Protein AF-A0A7S2ABK0-F1 (afdb_monomer_lite)

Structure (mmCIF, N/CA/C/O backbone):
data_AF-A0A7S2ABK0-F1
#
_entry.id   AF-A0A7S2ABK0-F1
#
loop_
_atom_site.group_PDB
_atom_site.id
_atom_site.type_symbol
_atom_site.label_atom_id
_atom_site.label_alt_id
_atom_site.label_comp_id
_atom_site.label_asym_id
_atom_site.label_entity_id
_atom_site.label_seq_id
_atom_site.pdbx_PDB_ins_code
_atom_site.Cartn_x
_atom_site.Cartn_y
_atom_site.Cartn_z
_atom_site.occupancy
_atom_site.B_iso_or_equiv
_atom_site.auth_seq_id
_atom_site.auth_comp_id
_atom_site.auth_asym_id
_atom_site.auth_atom_id
_atom_site.pdbx_PDB_model_num
ATOM 1 N N . GLY A 1 1 ? -18.792 48.482 0.853 1.00 33.56 1 GLY A N 1
ATOM 2 C CA . GLY A 1 1 ? -19.718 47.969 1.873 1.00 33.56 1 GLY A CA 1
ATOM 3 C C . GLY A 1 1 ? -19.311 46.553 2.175 1.00 33.56 1 GLY A C 1
ATOM 4 O O . GLY A 1 1 ? -19.291 45.759 1.245 1.00 33.56 1 GLY A O 1
ATOM 5 N N . ASN A 1 2 ? -18.902 46.298 3.418 1.00 36.97 2 ASN A N 1
ATOM 6 C CA . ASN A 1 2 ? -18.584 44.969 3.934 1.00 36.97 2 ASN A CA 1
ATOM 7 C C . ASN A 1 2 ? -19.754 44.004 3.730 1.00 36.97 2 ASN A C 1
ATOM 9 O O . ASN A 1 2 ? -20.909 44.383 3.913 1.00 36.97 2 ASN A O 1
ATOM 13 N N . GLY A 1 3 ? -19.419 42.756 3.426 1.00 30.69 3 GLY A N 1
ATOM 14 C CA . GLY A 1 3 ? -20.321 41.615 3.478 1.00 30.69 3 GLY A CA 1
ATOM 15 C C . GLY A 1 3 ? -19.544 40.414 3.996 1.00 30.69 3 GLY A C 1
ATOM 16 O O . GLY A 1 3 ? -19.135 39.562 3.214 1.00 30.69 3 GLY A O 1
ATOM 17 N N . ASP A 1 4 ? -19.296 40.401 5.306 1.00 40.09 4 ASP A N 1
ATOM 18 C CA . ASP A 1 4 ? -18.786 39.243 6.032 1.00 40.09 4 ASP A CA 1
ATOM 19 C C . ASP A 1 4 ? -19.818 38.110 5.958 1.00 40.09 4 ASP A C 1
ATOM 21 O O . ASP A 1 4 ? -20.892 38.180 6.552 1.00 40.09 4 ASP A O 1
ATOM 25 N N . GLY A 1 5 ? -19.485 37.063 5.206 1.00 31.20 5 GLY A N 1
ATOM 26 C CA . GLY A 1 5 ? -20.218 35.802 5.153 1.00 31.20 5 GLY A CA 1
ATOM 27 C C . GLY A 1 5 ? -19.417 34.705 5.841 1.00 31.20 5 GLY A C 1
ATOM 28 O O . GLY A 1 5 ? -18.881 33.821 5.177 1.00 31.20 5 GLY A O 1
ATOM 29 N N . GLY A 1 6 ? -19.298 34.786 7.167 1.00 35.06 6 GLY A N 1
ATOM 30 C CA . GLY A 1 6 ? -18.758 33.714 8.000 1.00 35.06 6 GLY A CA 1
ATOM 31 C C . GLY A 1 6 ? -19.677 32.493 7.965 1.00 35.06 6 GLY A C 1
ATOM 32 O O . GLY A 1 6 ? -20.586 32.372 8.780 1.00 35.06 6 GLY A O 1
ATOM 33 N N . GLY A 1 7 ? -19.449 31.596 7.008 1.00 29.70 7 GLY A N 1
ATOM 34 C CA . GLY A 1 7 ? -20.045 30.266 6.989 1.00 29.70 7 GLY A CA 1
ATOM 35 C C . GLY A 1 7 ? -19.227 29.324 7.864 1.00 29.70 7 GLY A C 1
ATOM 36 O O . GLY A 1 7 ? -18.121 28.939 7.493 1.00 29.70 7 GLY A O 1
ATOM 37 N N . SER A 1 8 ? -19.767 28.955 9.025 1.00 38.53 8 SER A N 1
ATOM 38 C CA . SER A 1 8 ? -19.312 27.785 9.778 1.00 38.53 8 SER A CA 1
ATOM 39 C C . SER A 1 8 ? -19.497 26.556 8.878 1.00 38.53 8 SER A C 1
ATOM 41 O O . SER A 1 8 ? -20.622 26.148 8.595 1.00 38.53 8 SER A O 1
ATOM 43 N N . GLY A 1 9 ? -18.397 26.047 8.318 1.00 39.38 9 GLY A N 1
ATOM 44 C CA . GLY A 1 9 ? -18.405 24.859 7.470 1.00 39.38 9 GLY A CA 1
ATOM 45 C C . GLY A 1 9 ? -18.669 23.634 8.332 1.00 39.38 9 GLY A C 1
ATOM 46 O O . GLY A 1 9 ? -17.781 23.208 9.061 1.00 39.38 9 GLY A O 1
ATOM 47 N N . GLY A 1 10 ? -19.891 23.106 8.278 1.00 42.44 10 GLY A N 1
ATOM 48 C CA . GLY A 1 10 ? -20.273 21.902 9.009 1.00 42.44 10 GLY A CA 1
ATOM 49 C C . GLY A 1 10 ? -19.329 20.740 8.694 1.00 42.44 10 GLY A C 1
ATOM 50 O O . GLY A 1 10 ? -19.118 20.400 7.531 1.00 42.44 10 GLY A O 1
ATOM 51 N N . HIS A 1 11 ? -18.772 20.139 9.743 1.00 50.12 11 HIS A N 1
ATOM 52 C CA . HIS A 1 11 ? -17.838 19.011 9.684 1.00 50.12 11 HIS A CA 1
ATOM 53 C C . HIS A 1 11 ? -18.546 17.650 9.484 1.00 50.12 11 HIS A C 1
ATOM 55 O O . HIS A 1 11 ? -17.910 16.604 9.573 1.00 50.12 11 HIS A O 1
ATOM 61 N N . ASP A 1 12 ? -19.846 17.664 9.168 1.00 53.06 12 ASP A N 1
ATOM 62 C CA . ASP A 1 12 ? -20.754 16.511 9.262 1.00 53.06 12 ASP A CA 1
ATOM 63 C C . ASP A 1 12 ? -21.192 15.987 7.878 1.00 53.06 12 ASP A C 1
ATOM 65 O O . ASP A 1 12 ? -22.360 15.689 7.628 1.00 53.06 12 ASP A O 1
ATOM 69 N N . GLY A 1 13 ? -20.266 15.928 6.919 1.00 51.97 13 GLY A N 1
ATOM 70 C CA . GLY A 1 13 ? -20.544 15.364 5.595 1.00 51.97 13 GLY A CA 1
ATOM 71 C C . GLY A 1 13 ? -20.391 13.839 5.568 1.00 51.97 13 GLY A C 1
ATOM 72 O O . GLY A 1 13 ? -19.347 13.325 5.938 1.00 51.97 13 GLY A O 1
ATOM 73 N N . TYR A 1 14 ? -21.360 13.103 5.016 1.00 56.44 14 TYR A N 1
ATOM 74 C CA . TYR A 1 14 ? -21.292 11.636 4.832 1.00 56.44 14 TYR A CA 1
ATOM 75 C C . TYR A 1 14 ? -20.382 11.170 3.671 1.00 56.44 14 TYR A C 1
ATOM 77 O O . TYR A 1 14 ? -20.439 10.020 3.240 1.00 56.44 14 TYR A O 1
ATOM 85 N N . ALA A 1 15 ? -19.567 12.067 3.113 1.00 78.00 15 ALA A N 1
ATOM 86 C CA . ALA A 1 15 ? -18.607 11.744 2.060 1.00 78.00 15 ALA A CA 1
ATOM 87 C C . ALA A 1 15 ? -17.295 11.207 2.659 1.00 78.00 15 ALA A C 1
ATOM 89 O O . ALA A 1 15 ? -17.007 11.437 3.832 1.00 78.00 15 ALA A O 1
ATOM 90 N N . LEU A 1 16 ? -16.451 10.581 1.830 1.00 84.50 16 LEU A N 1
ATOM 91 C CA . LEU A 1 16 ? -15.113 10.096 2.216 1.00 84.50 16 LEU A CA 1
ATOM 92 C C . LEU A 1 16 ? -14.293 11.146 2.988 1.00 84.50 16 LEU A C 1
ATOM 94 O O . LEU A 1 16 ? -13.568 10.808 3.918 1.00 84.50 16 LEU A O 1
ATOM 98 N N . PHE A 1 17 ? -14.471 12.422 2.635 1.00 89.88 17 PHE A N 1
ATOM 99 C CA . PHE A 1 17 ? -13.893 13.553 3.349 1.00 89.88 17 PHE A CA 1
ATOM 100 C C . PHE A 1 17 ? -14.318 13.596 4.823 1.00 89.88 17 PHE A C 1
ATOM 102 O O . PHE A 1 17 ? -13.456 13.595 5.693 1.00 89.88 17 PHE A O 1
ATOM 109 N N . GLY A 1 18 ? -15.621 13.603 5.118 1.00 90.38 18 GLY A N 1
ATOM 110 C CA . GLY A 1 18 ? -16.109 13.692 6.497 1.00 90.38 18 GLY A CA 1
ATOM 111 C C . GLY A 1 18 ? -15.845 12.421 7.301 1.00 90.38 18 GLY A C 1
ATOM 112 O O . GLY A 1 18 ? -15.535 12.516 8.484 1.00 90.38 18 GLY A O 1
ATOM 113 N N . PHE A 1 19 ? -15.832 11.252 6.651 1.00 91.50 19 PHE A N 1
ATOM 114 C CA . PHE A 1 19 ? -15.356 10.018 7.281 1.00 91.50 19 PHE A CA 1
ATOM 115 C C . PHE A 1 19 ? -13.889 10.139 7.730 1.00 91.50 19 PHE A C 1
ATOM 117 O O . PHE A 1 19 ? -13.556 9.798 8.863 1.00 91.50 19 PHE A O 1
ATOM 124 N N . ALA A 1 20 ? -13.018 10.696 6.884 1.00 94.06 20 ALA A N 1
ATOM 125 C CA . ALA A 1 20 ? -11.635 10.961 7.262 1.00 94.06 20 ALA A CA 1
ATOM 126 C C . ALA A 1 20 ? -11.507 12.017 8.376 1.00 94.06 20 ALA A C 1
ATOM 128 O O . ALA A 1 20 ? -10.671 11.845 9.258 1.00 94.06 20 ALA A O 1
ATOM 129 N N . GLU A 1 21 ? -12.342 13.063 8.389 1.00 93.06 21 GLU A N 1
ATOM 130 C CA . GLU A 1 21 ? -12.382 14.043 9.492 1.00 93.06 21 GLU A CA 1
ATOM 131 C C . GLU A 1 21 ? -12.824 13.402 10.819 1.00 93.06 21 GLU A C 1
ATOM 133 O O . GLU A 1 21 ? -12.259 13.678 11.878 1.00 93.06 21 GLU A O 1
ATOM 138 N N . GLU A 1 22 ? -13.823 12.517 10.791 1.00 91.88 22 GLU A N 1
ATOM 139 C CA . GLU A 1 22 ? -14.261 11.784 11.980 1.00 91.88 22 GLU A CA 1
ATOM 140 C C . GLU A 1 22 ? -13.146 10.898 12.534 1.00 91.88 22 GLU A C 1
ATOM 142 O O . GLU A 1 22 ? -12.821 10.976 13.723 1.00 91.88 22 GLU A O 1
ATOM 147 N N . MET A 1 23 ? -12.526 10.088 11.678 1.00 93.81 23 MET A N 1
ATOM 148 C CA . MET A 1 23 ? -11.462 9.187 12.106 1.00 93.81 23 MET A CA 1
ATOM 149 C C . MET A 1 23 ? -10.229 9.959 12.575 1.00 93.81 23 MET A C 1
ATOM 151 O O . MET A 1 23 ? -9.686 9.658 13.637 1.00 93.81 23 MET A O 1
ATOM 155 N N . ALA A 1 24 ? -9.851 11.042 11.897 1.00 93.88 24 ALA A N 1
ATOM 156 C CA . ALA A 1 24 ? -8.734 11.868 12.332 1.00 93.88 24 ALA A CA 1
ATOM 157 C C . ALA A 1 24 ? -8.927 12.456 13.737 1.00 93.88 24 ALA A C 1
ATOM 159 O O . ALA A 1 24 ? -7.937 12.713 14.426 1.00 93.88 24 ALA A O 1
ATOM 160 N N . ARG A 1 25 ? -10.175 12.655 14.199 1.00 91.62 25 ARG A N 1
ATOM 161 C CA . ARG A 1 25 ? -10.450 13.154 15.563 1.00 91.62 25 ARG A CA 1
ATOM 162 C C . ARG A 1 25 ? -10.173 12.077 16.595 1.00 91.62 25 ARG A C 1
ATOM 164 O O . ARG A 1 25 ? -9.606 12.374 17.639 1.00 91.62 25 ARG A O 1
ATOM 171 N N . LYS A 1 26 ? -10.525 10.830 16.280 1.00 92.94 26 LYS A N 1
ATOM 172 C CA . LYS A 1 26 ? -10.271 9.672 17.146 1.00 92.94 26 LYS A CA 1
ATOM 173 C C . LYS A 1 26 ? -8.786 9.293 17.207 1.00 92.94 26 LYS A C 1
ATOM 175 O O . LYS A 1 26 ? -8.364 8.719 18.207 1.00 92.94 26 LYS A O 1
ATOM 180 N N . PHE A 1 27 ? -8.021 9.604 16.155 1.00 94.75 27 PHE A N 1
ATOM 181 C CA . PHE A 1 27 ? -6.622 9.183 15.995 1.00 94.75 27 PHE A CA 1
ATOM 182 C C . PHE A 1 27 ? -5.574 10.303 16.128 1.00 94.75 27 PHE A C 1
ATOM 184 O O . PHE A 1 27 ? -4.372 10.055 16.014 1.00 94.75 27 PHE A O 1
ATOM 191 N N . GLY A 1 28 ? -6.010 11.549 16.329 1.00 92.25 28 GLY A N 1
ATOM 192 C CA . GLY A 1 28 ? -5.111 12.698 16.460 1.00 92.25 28 GLY A CA 1
ATOM 193 C C . GLY A 1 28 ? -4.387 13.098 15.166 1.00 92.25 28 GLY A C 1
ATOM 194 O O . GLY A 1 28 ? -3.364 13.773 15.223 1.00 92.25 28 GLY A O 1
ATOM 195 N N . THR A 1 29 ? -4.897 12.724 13.988 1.00 93.25 29 THR A N 1
ATOM 196 C CA . THR A 1 29 ? -4.217 12.925 12.691 1.00 93.25 29 THR A CA 1
ATOM 197 C C . THR A 1 29 ? -4.712 14.165 11.934 1.00 93.25 29 THR A C 1
ATOM 199 O O . THR A 1 29 ? -5.083 14.078 10.760 1.00 93.25 29 THR A O 1
ATOM 202 N N . HIS A 1 30 ? -4.736 15.328 12.593 1.00 92.06 30 HIS A N 1
ATOM 203 C CA . HIS A 1 30 ? -5.086 16.616 11.972 1.00 92.06 30 HIS A CA 1
ATOM 204 C C . HIS A 1 30 ? -3.880 17.536 11.776 1.00 92.06 30 HIS A C 1
ATOM 206 O O . HIS A 1 30 ? -2.876 17.439 12.484 1.00 92.06 30 HIS A O 1
ATOM 212 N N . ASN A 1 31 ? -4.009 18.495 10.857 1.00 82.56 31 ASN A N 1
ATOM 213 C CA . ASN A 1 31 ? -2.955 19.466 10.595 1.00 82.56 31 ASN A CA 1
ATOM 214 C C . ASN A 1 31 ? -2.950 20.655 11.585 1.00 82.56 31 ASN A C 1
ATOM 216 O O . ASN A 1 31 ? -3.922 21.400 11.720 1.00 82.56 31 ASN A O 1
ATOM 220 N N . GLY A 1 32 ? -1.792 20.897 12.213 1.00 60.72 32 GLY A N 1
ATOM 221 C CA . GLY A 1 32 ? -1.501 22.100 13.006 1.00 60.72 32 GLY A CA 1
ATOM 222 C C . GLY A 1 32 ? -2.144 22.159 14.401 1.00 60.72 32 GLY A C 1
ATOM 223 O O . GLY A 1 32 ? -2.992 21.348 14.765 1.00 60.72 32 GLY A O 1
ATOM 224 N N . ALA A 1 33 ? -1.733 23.153 15.198 1.00 45.06 33 ALA A N 1
ATOM 225 C CA . ALA A 1 33 ? -2.300 23.401 16.524 1.00 45.06 33 ALA A CA 1
ATOM 226 C C . ALA A 1 33 ? -3.776 23.823 16.392 1.00 45.06 33 ALA A C 1
ATOM 228 O O . ALA A 1 33 ? -4.072 24.899 15.872 1.00 45.06 33 ALA A O 1
ATOM 229 N N . GLY A 1 34 ? -4.690 22.953 16.827 1.00 57.19 34 GLY A N 1
ATOM 230 C CA . GLY A 1 34 ? -6.141 23.143 16.714 1.00 57.19 34 GLY A CA 1
ATOM 231 C C . GLY A 1 34 ? -6.820 22.387 15.564 1.00 57.19 34 GLY A C 1
ATOM 232 O O . GLY A 1 34 ? -8.016 22.573 15.386 1.00 57.19 34 GLY A O 1
ATOM 233 N N . GLY A 1 35 ? -6.078 21.565 14.806 1.00 61.62 35 GLY A N 1
ATOM 234 C CA . GLY A 1 35 ? -6.584 20.519 13.907 1.00 61.62 35 GLY A CA 1
ATOM 235 C C . GLY A 1 35 ? -7.759 20.899 13.002 1.00 61.62 35 GLY A C 1
ATOM 236 O O . GLY A 1 35 ? -8.901 20.576 13.308 1.00 61.62 35 GLY A O 1
ATOM 237 N N . ARG A 1 36 ? -7.493 21.561 11.867 1.00 78.81 36 ARG A N 1
ATOM 238 C CA . ARG A 1 36 ? -8.578 22.024 10.975 1.00 78.81 36 ARG A CA 1
ATOM 239 C C . ARG A 1 36 ? -9.107 20.961 10.022 1.00 78.81 36 ARG A C 1
ATOM 241 O O . ARG A 1 36 ? -10.301 20.973 9.749 1.00 78.81 36 ARG A O 1
ATOM 248 N N . TYR A 1 37 ? -8.222 20.121 9.491 1.00 89.12 37 TYR A N 1
ATOM 249 C CA . TYR A 1 37 ? -8.577 19.055 8.558 1.00 89.12 37 TYR A CA 1
ATOM 250 C C . TYR A 1 37 ? -7.733 17.807 8.807 1.00 89.12 37 TYR A C 1
ATOM 252 O O . TYR A 1 37 ? -6.571 17.913 9.222 1.00 89.12 37 TYR A O 1
ATOM 260 N N . ALA A 1 38 ? -8.291 16.642 8.498 1.00 93.38 38 ALA A N 1
ATOM 261 C CA . ALA A 1 38 ? -7.576 15.377 8.487 1.00 93.38 38 ALA A CA 1
ATOM 262 C C . ALA A 1 38 ? -6.351 15.465 7.562 1.00 93.38 38 ALA A C 1
ATOM 264 O O . ALA A 1 38 ? -6.442 15.916 6.414 1.00 93.38 38 ALA A O 1
ATOM 265 N N . ASN A 1 39 ? -5.197 14.989 8.037 1.00 93.69 39 ASN A N 1
ATOM 266 C CA . ASN A 1 39 ? -3.947 15.003 7.271 1.00 93.69 39 ASN A CA 1
ATOM 267 C C . ASN A 1 39 ? -4.118 14.314 5.909 1.00 93.69 39 ASN A C 1
ATOM 269 O O . ASN A 1 39 ? -3.683 14.845 4.890 1.00 93.69 39 ASN A O 1
ATOM 273 N N . VAL A 1 40 ? -4.828 13.184 5.867 1.00 94.06 40 VAL A N 1
ATOM 274 C CA . VAL A 1 40 ? -5.076 12.424 4.632 1.00 94.06 40 VAL A CA 1
ATOM 275 C C . VAL A 1 40 ? -5.942 13.175 3.621 1.00 94.06 40 VAL A C 1
ATOM 277 O O . VAL A 1 40 ? -5.661 13.116 2.426 1.00 94.06 40 VAL A O 1
ATOM 280 N N . ASN A 1 41 ? -6.924 13.965 4.070 1.00 93.44 41 ASN A N 1
ATOM 281 C CA . ASN A 1 41 ? -7.717 14.814 3.178 1.00 93.44 41 ASN A CA 1
ATOM 282 C C . ASN A 1 41 ? -6.840 15.875 2.505 1.00 93.44 41 ASN A C 1
ATOM 284 O O . ASN A 1 41 ? -6.975 16.140 1.308 1.00 93.44 41 ASN A O 1
ATOM 288 N N . MET A 1 42 ? -5.899 16.450 3.257 1.00 92.06 42 MET A N 1
ATOM 289 C CA . MET A 1 42 ? -4.937 17.408 2.719 1.00 92.06 42 MET A CA 1
ATOM 290 C C . MET A 1 42 ? -3.982 16.756 1.718 1.00 92.06 42 MET A C 1
ATOM 292 O O . MET A 1 42 ? -3.772 17.322 0.647 1.00 92.06 42 MET A O 1
ATOM 296 N N . GLN A 1 43 ? -3.472 15.558 2.018 1.00 92.88 43 GLN A N 1
ATOM 297 C CA . GLN A 1 43 ? -2.605 14.810 1.103 1.00 92.88 43 GLN A CA 1
ATOM 298 C C . GLN A 1 43 ? -3.324 14.473 -0.211 1.00 92.88 43 GLN A C 1
ATOM 300 O O . GLN A 1 43 ? -2.796 14.725 -1.291 1.00 92.88 43 GLN A O 1
ATOM 305 N N . ILE A 1 44 ? -4.558 13.963 -0.140 1.00 92.69 44 ILE A N 1
ATOM 306 C CA . ILE A 1 44 ? -5.366 13.647 -1.327 1.00 92.69 44 ILE A CA 1
ATOM 307 C C . ILE A 1 44 ? -5.609 14.910 -2.163 1.00 92.69 44 ILE A C 1
ATOM 309 O O . ILE A 1 44 ? -5.431 14.889 -3.382 1.00 92.69 44 ILE A O 1
ATOM 313 N N . LYS A 1 45 ? -5.968 16.028 -1.519 1.00 91.81 45 LYS A N 1
ATOM 314 C CA . LYS A 1 45 ? -6.173 17.318 -2.192 1.00 91.81 45 LYS A CA 1
ATOM 315 C C . LYS A 1 45 ? -4.906 17.812 -2.894 1.00 91.81 45 LYS A C 1
ATOM 317 O O . LYS A 1 45 ? -4.995 18.310 -4.014 1.00 91.81 45 LYS A O 1
ATOM 322 N N . GLU A 1 46 ? -3.749 17.679 -2.252 1.00 92.25 46 GLU A N 1
ATOM 323 C CA . GLU A 1 46 ? -2.453 18.059 -2.818 1.00 92.25 46 GLU A CA 1
ATOM 324 C C . GLU A 1 46 ? -2.158 17.260 -4.095 1.00 92.25 46 GLU A C 1
ATOM 326 O O . GLU A 1 46 ? -1.882 17.854 -5.135 1.00 92.25 46 GLU A O 1
ATOM 331 N N . ARG A 1 47 ? -2.330 15.930 -4.069 1.00 92.69 47 ARG A N 1
ATOM 332 C CA . ARG A 1 47 ? -2.093 15.079 -5.251 1.00 92.69 47 ARG A CA 1
ATOM 333 C C . ARG A 1 47 ? -3.082 15.344 -6.383 1.00 92.69 47 ARG A C 1
ATOM 335 O O . ARG A 1 47 ? -2.675 15.351 -7.541 1.00 92.69 47 ARG A O 1
ATOM 342 N N . TYR A 1 48 ? -4.346 15.647 -6.080 1.00 91.69 48 TYR A N 1
ATOM 343 C CA . TYR A 1 48 ? -5.287 16.140 -7.095 1.00 91.69 48 TYR A CA 1
ATOM 344 C C . TYR A 1 48 ? -4.811 17.447 -7.746 1.00 91.69 48 TYR A C 1
ATOM 346 O O . TYR A 1 48 ? -4.953 17.612 -8.958 1.00 91.69 48 TYR A O 1
ATOM 354 N N . GLY A 1 49 ? -4.256 18.368 -6.953 1.00 91.88 49 GLY A N 1
ATOM 355 C CA . GLY A 1 49 ? -3.660 19.611 -7.442 1.00 91.88 49 GLY A CA 1
ATOM 356 C C . GLY A 1 49 ? -2.497 19.351 -8.396 1.00 91.88 49 GLY A C 1
ATOM 357 O O . GLY A 1 49 ? -2.518 19.844 -9.520 1.00 91.88 49 GLY A O 1
ATOM 358 N N . GLU A 1 50 ? -1.556 18.499 -7.989 1.00 89.25 50 GLU A N 1
ATOM 359 C CA . GLU A 1 50 ? -0.401 18.100 -8.802 1.00 89.25 50 GLU A CA 1
ATOM 360 C C . GLU A 1 50 ? -0.818 17.417 -10.112 1.00 89.25 50 GLU A C 1
ATOM 362 O O . GLU A 1 50 ? -0.286 17.737 -11.172 1.00 89.25 50 GLU A O 1
ATOM 367 N N . ILE A 1 51 ? -1.809 16.516 -10.069 1.00 88.38 51 ILE A N 1
ATOM 368 C CA . ILE A 1 51 ? -2.354 15.877 -11.275 1.00 88.38 51 ILE A CA 1
ATOM 369 C C . ILE A 1 51 ? -2.941 16.938 -12.212 1.00 88.38 51 ILE A C 1
ATOM 371 O O . ILE A 1 51 ? -2.627 16.959 -13.402 1.00 88.38 51 ILE A O 1
ATOM 375 N N . ARG A 1 52 ? -3.786 17.835 -11.688 1.00 89.12 52 ARG A N 1
ATOM 376 C CA . ARG A 1 52 ? -4.406 18.908 -12.477 1.00 89.12 52 ARG A CA 1
ATOM 377 C C . ARG A 1 52 ? -3.352 19.806 -13.118 1.00 89.12 52 ARG A C 1
ATOM 379 O O . ARG A 1 52 ? -3.480 20.134 -14.293 1.00 89.12 52 ARG A O 1
ATOM 386 N N . GLU A 1 53 ? -2.343 20.218 -12.360 1.00 87.88 53 GLU A N 1
ATOM 387 C CA . GLU A 1 53 ? -1.252 21.054 -12.861 1.00 87.88 53 GLU A CA 1
ATOM 388 C C . GLU A 1 53 ? -0.454 20.341 -13.952 1.00 87.88 53 GLU A C 1
ATOM 390 O O . GLU A 1 53 ? -0.231 20.940 -15.000 1.00 87.88 53 GLU A O 1
ATOM 395 N N . GLY A 1 54 ? -0.137 19.054 -13.771 1.00 82.88 54 GLY A N 1
ATOM 396 C CA . GLY A 1 54 ? 0.538 18.237 -14.783 1.00 82.88 54 GLY A CA 1
ATOM 397 C C . GLY A 1 54 ? -0.254 18.090 -16.090 1.00 82.88 54 GLY A C 1
ATOM 398 O O . GLY A 1 54 ? 0.326 18.070 -17.176 1.00 82.88 54 GLY A O 1
ATOM 399 N N . PHE A 1 55 ? -1.589 18.033 -16.019 1.00 81.88 55 PHE A N 1
ATOM 400 C CA . PHE A 1 55 ? -2.439 18.074 -17.215 1.00 81.88 55 PHE A CA 1
ATOM 401 C C . PHE A 1 55 ? -2.432 19.451 -17.889 1.00 81.88 55 PHE A C 1
ATOM 403 O O . PHE A 1 55 ? -2.364 19.533 -19.114 1.00 81.88 55 PHE A O 1
ATOM 410 N N . LEU A 1 56 ? -2.499 20.536 -17.111 1.00 83.19 56 LEU A N 1
ATOM 411 C CA . LEU A 1 56 ? -2.529 21.905 -17.640 1.00 83.19 56 LEU A CA 1
ATOM 412 C C . LEU A 1 56 ? -1.188 22.343 -18.241 1.00 83.19 56 LEU A C 1
ATOM 414 O O . LEU A 1 56 ? -1.178 23.120 -19.193 1.00 83.19 56 LEU A O 1
ATOM 418 N N . SER A 1 57 ? -0.070 21.853 -17.704 1.00 81.56 57 SER A N 1
ATOM 419 C CA . SER A 1 57 ? 1.279 22.138 -18.203 1.00 81.56 57 SER A CA 1
ATOM 420 C C . SER A 1 57 ? 1.651 21.321 -19.447 1.00 81.56 57 SER A C 1
ATOM 422 O O . SER A 1 57 ? 2.662 21.614 -20.083 1.00 81.56 57 SER A O 1
ATOM 424 N N . GLY A 1 58 ? 0.852 20.308 -19.806 1.00 72.31 58 GLY A N 1
ATOM 425 C CA . GLY A 1 58 ? 1.138 19.373 -20.899 1.00 72.31 58 GLY A CA 1
ATOM 426 C C . GLY A 1 58 ? 2.155 18.281 -20.547 1.00 72.31 58 GLY A C 1
ATOM 427 O O . GLY A 1 58 ? 2.438 17.434 -21.389 1.00 72.31 58 GLY A O 1
ATOM 428 N N . GLU A 1 59 ? 2.660 18.259 -19.311 1.00 69.12 59 GLU A N 1
ATOM 429 C CA . GLU A 1 59 ? 3.653 17.296 -18.818 1.00 69.12 59 GLU A CA 1
ATOM 430 C C . GLU A 1 59 ? 3.132 15.851 -18.816 1.00 69.12 59 GLU A C 1
ATOM 432 O O . GLU A 1 59 ? 3.887 14.916 -19.043 1.00 69.12 59 GLU A O 1
ATOM 437 N N . VAL A 1 60 ? 1.828 15.648 -18.613 1.00 67.38 60 VAL A N 1
ATOM 438 C CA . VAL A 1 60 ? 1.222 14.301 -18.586 1.00 67.38 60 VAL A CA 1
ATOM 439 C C . VAL A 1 60 ? 0.853 13.786 -19.987 1.00 67.38 60 VAL A C 1
ATOM 441 O O . VAL A 1 60 ? 0.773 12.578 -20.197 1.00 67.38 60 VAL A O 1
ATOM 444 N N . CYS A 1 61 ? 0.631 14.681 -20.956 1.00 65.75 61 CYS A N 1
ATOM 445 C CA . CYS A 1 61 ? 0.067 14.352 -22.275 1.00 65.75 61 CYS A CA 1
ATOM 446 C C . CYS A 1 61 ? 1.064 14.505 -23.436 1.00 65.75 61 CYS A C 1
ATOM 448 O O . CYS A 1 61 ? 0.649 14.553 -24.597 1.00 65.75 61 CYS A O 1
ATOM 450 N N . GLY A 1 62 ? 2.366 14.598 -23.149 1.00 61.75 62 GLY A N 1
ATOM 451 C CA . GLY A 1 62 ? 3.400 14.585 -24.180 1.00 61.75 62 GLY A CA 1
ATOM 452 C C . GLY A 1 62 ? 3.315 13.312 -25.027 1.00 61.75 62 GLY A C 1
ATOM 453 O O . GLY A 1 62 ? 3.109 12.214 -24.507 1.00 61.75 62 GLY A O 1
ATOM 454 N N . THR A 1 63 ? 3.453 13.438 -26.350 1.00 50.06 63 THR A N 1
ATOM 455 C CA . THR A 1 63 ? 3.465 12.281 -27.252 1.00 50.06 63 THR A CA 1
ATOM 456 C C . THR A 1 63 ? 4.616 11.358 -26.852 1.00 50.06 63 THR A C 1
ATOM 458 O O . THR A 1 63 ? 5.773 11.731 -27.026 1.00 50.06 63 THR A O 1
ATOM 461 N N . PHE A 1 64 ? 4.285 10.172 -26.336 1.00 51.41 64 PHE A N 1
ATOM 462 C CA . PHE A 1 64 ? 5.218 9.125 -25.893 1.00 51.41 64 PHE A CA 1
ATOM 463 C C . PHE A 1 64 ? 5.947 9.357 -24.561 1.00 51.41 64 PHE A C 1
ATOM 465 O O . PHE A 1 64 ? 6.939 8.675 -24.307 1.00 51.41 64 PHE A O 1
ATOM 472 N N . ASP A 1 65 ? 5.459 10.241 -23.684 1.00 55.28 65 ASP A N 1
ATOM 473 C CA . ASP A 1 65 ? 6.070 10.381 -22.359 1.00 55.28 65 ASP A CA 1
ATOM 474 C C . ASP A 1 65 ? 5.592 9.278 -21.394 1.00 55.28 65 ASP A C 1
ATOM 476 O O . ASP A 1 65 ? 4.542 9.376 -20.749 1.00 55.28 65 ASP A O 1
ATOM 480 N N . THR A 1 66 ? 6.366 8.192 -21.298 1.00 62.81 66 THR A N 1
ATOM 481 C CA . THR A 1 66 ? 6.155 7.157 -20.275 1.00 62.81 66 THR A CA 1
ATOM 482 C C . THR A 1 66 ? 6.268 7.725 -18.862 1.00 62.81 66 THR A C 1
ATOM 484 O O . THR A 1 66 ? 5.605 7.211 -17.960 1.00 62.81 66 THR A O 1
ATOM 487 N N . ASP A 1 67 ? 7.028 8.807 -18.664 1.00 73.38 67 ASP A N 1
ATOM 488 C CA . ASP A 1 67 ? 7.223 9.411 -17.349 1.00 73.38 67 ASP A CA 1
ATOM 489 C C . ASP A 1 67 ? 5.962 10.153 -16.891 1.00 73.38 67 ASP A C 1
ATOM 491 O O . ASP A 1 67 ? 5.599 10.070 -15.716 1.00 73.38 67 ASP A O 1
ATOM 495 N N . GLY A 1 68 ? 5.240 10.815 -17.801 1.00 78.50 68 GLY A N 1
ATOM 496 C CA . GLY A 1 68 ? 3.953 11.455 -17.514 1.00 78.50 68 GLY A CA 1
ATOM 497 C C . GLY A 1 68 ? 2.896 10.459 -17.019 1.00 78.50 68 GLY A C 1
ATOM 498 O O . GLY A 1 68 ? 2.268 10.664 -15.974 1.00 78.50 68 GLY A O 1
ATOM 499 N N . ALA A 1 69 ? 2.748 9.329 -17.719 1.00 81.25 69 ALA A N 1
ATOM 500 C CA . ALA A 1 69 ? 1.841 8.253 -17.314 1.00 81.25 69 ALA A CA 1
ATOM 501 C C . ALA A 1 69 ? 2.259 7.600 -15.983 1.00 81.25 69 ALA A C 1
ATOM 503 O O . ALA A 1 69 ? 1.406 7.285 -15.151 1.00 81.25 69 ALA A O 1
ATOM 504 N N . ASP A 1 70 ? 3.562 7.424 -15.756 1.00 82.12 70 ASP A N 1
ATOM 505 C CA . ASP A 1 70 ? 4.089 6.848 -14.518 1.00 82.12 70 ASP A CA 1
ATOM 506 C C . ASP A 1 70 ? 3.893 7.769 -13.313 1.00 82.12 70 ASP A C 1
ATOM 508 O O . ASP A 1 70 ? 3.544 7.297 -12.229 1.00 82.12 70 ASP A O 1
ATOM 512 N N . ARG A 1 71 ? 4.049 9.085 -13.492 1.00 83.06 71 ARG A N 1
ATOM 513 C CA . ARG A 1 71 ? 3.750 10.077 -12.451 1.00 83.06 71 ARG A CA 1
ATOM 514 C C . ARG A 1 71 ? 2.273 10.060 -12.090 1.00 83.06 71 ARG A C 1
ATOM 516 O O . ARG A 1 71 ? 1.947 10.018 -10.907 1.00 83.06 71 ARG A O 1
ATOM 523 N N . LEU A 1 72 ? 1.378 10.033 -13.081 1.00 86.75 72 LEU A N 1
ATOM 524 C CA . LEU A 1 72 ? -0.059 9.914 -12.825 1.00 86.75 72 LEU A CA 1
ATOM 525 C C . LEU A 1 72 ? -0.375 8.628 -12.051 1.00 86.75 72 LEU A C 1
ATOM 527 O O . LEU A 1 72 ? -1.058 8.670 -11.029 1.00 86.75 72 LEU A O 1
ATOM 531 N N . TYR A 1 73 ? 0.170 7.496 -12.498 1.00 87.81 73 TYR A N 1
ATOM 532 C CA . TYR A 1 73 ? 0.010 6.209 -11.829 1.00 87.81 73 TYR A CA 1
ATOM 533 C C . TYR A 1 73 ? 0.526 6.239 -10.381 1.00 87.81 73 TYR A C 1
ATOM 535 O O . TYR A 1 73 ? -0.150 5.755 -9.473 1.00 87.81 73 TYR A O 1
ATOM 543 N N . GLN A 1 74 ? 1.682 6.857 -10.128 1.00 87.56 74 GLN A N 1
ATOM 544 C CA . GLN A 1 74 ? 2.203 7.042 -8.773 1.00 87.56 74 GLN A CA 1
ATOM 545 C C . GLN A 1 74 ? 1.229 7.843 -7.903 1.00 87.56 74 GLN A C 1
ATOM 547 O O . GLN A 1 74 ? 0.922 7.429 -6.787 1.00 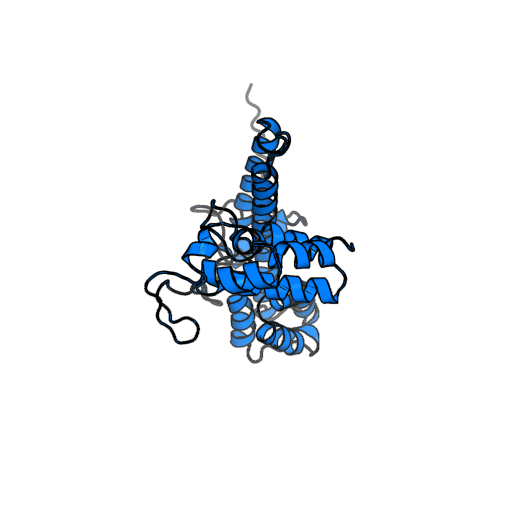87.56 74 GLN A O 1
ATOM 552 N N . LYS A 1 75 ? 0.720 8.971 -8.407 1.00 89.44 75 LYS A N 1
ATOM 553 C CA . LYS A 1 75 ? -0.185 9.843 -7.647 1.00 89.44 75 LYS A CA 1
ATOM 554 C C . LYS A 1 75 ? -1.503 9.157 -7.319 1.00 89.44 75 LYS A C 1
ATOM 556 O O . LYS A 1 75 ? -1.972 9.266 -6.190 1.00 89.44 75 LYS A O 1
ATOM 561 N N . LEU A 1 76 ? -2.052 8.387 -8.258 1.00 89.88 76 LEU A N 1
ATOM 562 C CA . LEU A 1 76 ? -3.241 7.572 -8.016 1.00 89.88 76 LEU A CA 1
ATOM 563 C C . LEU A 1 76 ? -3.002 6.539 -6.908 1.00 89.88 76 LEU A C 1
ATOM 565 O O . LEU A 1 76 ? -3.827 6.433 -6.006 1.00 89.88 76 LEU A O 1
ATOM 569 N N . ASN A 1 77 ? -1.860 5.844 -6.912 1.00 90.12 77 ASN A N 1
ATOM 570 C CA . ASN A 1 77 ? -1.522 4.897 -5.845 1.00 90.12 77 ASN A CA 1
ATOM 571 C C . ASN A 1 77 ? -1.349 5.581 -4.478 1.00 90.12 77 ASN A C 1
ATOM 573 O O . ASN A 1 77 ? -1.849 5.064 -3.481 1.00 90.12 77 ASN A O 1
ATOM 577 N N . GLU A 1 78 ? -0.693 6.746 -4.419 1.00 90.88 78 GLU A N 1
ATOM 578 C CA . GLU A 1 78 ? -0.572 7.544 -3.186 1.00 90.88 78 GLU A CA 1
ATOM 579 C C . GLU A 1 78 ? -1.953 7.938 -2.645 1.00 90.88 78 GLU A C 1
ATOM 581 O O . GLU A 1 78 ? -2.237 7.775 -1.461 1.00 90.88 78 GLU A O 1
ATOM 586 N N . MET A 1 79 ? -2.845 8.408 -3.518 1.00 92.38 79 MET A N 1
ATOM 587 C CA . MET A 1 79 ? -4.208 8.767 -3.138 1.00 92.38 79 MET A CA 1
ATOM 588 C C . MET A 1 79 ? -4.997 7.554 -2.648 1.00 92.38 79 MET A C 1
ATOM 590 O O . MET A 1 79 ? -5.657 7.648 -1.618 1.00 92.38 79 MET A O 1
ATOM 594 N N . THR A 1 80 ? -4.918 6.413 -3.340 1.00 91.88 80 THR A N 1
ATOM 595 C CA . THR A 1 80 ? -5.552 5.166 -2.893 1.00 91.88 80 THR A CA 1
ATOM 596 C C . THR A 1 80 ? -5.043 4.751 -1.519 1.00 91.88 80 THR A C 1
ATOM 598 O O . THR A 1 80 ? -5.867 4.445 -0.664 1.00 91.88 80 THR A O 1
ATOM 601 N N . ALA A 1 81 ? -3.732 4.818 -1.268 1.00 92.56 81 ALA A N 1
ATOM 602 C CA . ALA A 1 81 ? -3.163 4.537 0.048 1.00 92.56 81 ALA A CA 1
ATOM 603 C C . ALA A 1 81 ? -3.765 5.454 1.129 1.00 92.56 81 ALA A C 1
ATOM 605 O O . ALA A 1 81 ? -4.299 4.961 2.122 1.00 92.56 81 ALA A O 1
ATOM 606 N N . TYR A 1 82 ? -3.812 6.771 0.904 1.00 94.69 82 TYR A N 1
ATOM 607 C CA . TYR A 1 82 ? -4.427 7.709 1.854 1.00 94.69 82 TYR A CA 1
ATOM 608 C C . TYR A 1 82 ? -5.925 7.469 2.080 1.00 94.69 82 TYR A C 1
ATOM 610 O O . TYR A 1 82 ? -6.411 7.666 3.192 1.00 94.69 82 TYR A O 1
ATOM 618 N N . MET A 1 83 ? -6.657 6.992 1.070 1.00 92.50 83 MET A N 1
ATOM 619 C CA . MET A 1 83 ? -8.063 6.599 1.222 1.00 92.50 83 MET A CA 1
ATOM 620 C C . MET A 1 83 ? -8.243 5.338 2.085 1.00 92.50 83 MET A C 1
ATOM 622 O O . MET A 1 83 ? -9.321 5.147 2.646 1.00 92.50 83 MET A O 1
ATOM 626 N N . THR A 1 84 ? -7.211 4.496 2.237 1.00 93.06 84 THR A N 1
ATOM 627 C CA . THR A 1 84 ? -7.269 3.321 3.128 1.00 93.06 84 THR A CA 1
ATOM 628 C C . THR A 1 84 ? -7.110 3.670 4.606 1.00 93.06 84 THR A C 1
ATOM 630 O O . THR A 1 84 ? -7.646 2.956 5.452 1.00 93.06 84 THR A O 1
ATOM 633 N N . VAL A 1 85 ? -6.432 4.776 4.933 1.00 95.88 85 VAL A N 1
ATOM 634 C CA . VAL A 1 85 ? -6.187 5.206 6.320 1.00 95.88 85 VAL A CA 1
ATOM 635 C C . VAL A 1 85 ? -7.473 5.296 7.144 1.00 95.88 85 VAL A C 1
ATOM 637 O O . VAL A 1 85 ? -7.536 4.629 8.176 1.00 95.88 85 VAL A O 1
ATOM 640 N N . PRO A 1 86 ? -8.524 6.026 6.722 1.00 95.75 86 PRO A N 1
ATOM 641 C CA . PRO A 1 86 ? -9.729 6.119 7.533 1.00 95.75 86 PRO A CA 1
ATOM 642 C C . PRO A 1 86 ? -10.466 4.773 7.642 1.00 95.75 86 PRO A C 1
ATOM 644 O O . PRO A 1 86 ? -11.097 4.517 8.660 1.00 95.75 86 PRO A O 1
ATOM 647 N N . LEU A 1 87 ? -10.335 3.859 6.668 1.00 95.38 87 LEU A N 1
ATOM 648 C CA . LEU A 1 87 ? -10.899 2.502 6.774 1.00 95.38 87 LEU A CA 1
ATOM 649 C C . LEU A 1 87 ? -10.201 1.688 7.869 1.00 95.38 87 LEU A C 1
ATOM 651 O O . LEU A 1 87 ? -10.861 1.018 8.661 1.00 95.38 87 LEU A O 1
ATOM 655 N N . VAL A 1 88 ? -8.871 1.769 7.928 1.00 95.94 88 VAL A N 1
ATOM 656 C CA . VAL A 1 88 ? -8.058 1.133 8.971 1.00 95.94 88 VAL A CA 1
ATOM 657 C C . VAL A 1 88 ? -8.355 1.746 10.340 1.00 95.94 88 VAL A C 1
ATOM 659 O O . VAL A 1 88 ? -8.574 1.013 11.303 1.00 95.94 88 VAL A O 1
ATOM 662 N N . GLN A 1 89 ? -8.412 3.077 10.422 1.00 96.75 89 GLN A N 1
ATOM 663 C CA . GLN A 1 89 ? -8.789 3.800 11.636 1.00 96.75 89 GLN A CA 1
ATOM 664 C C . GLN A 1 89 ? -10.186 3.377 12.114 1.00 96.75 89 GLN A C 1
ATOM 666 O O . GLN A 1 89 ? -10.362 3.056 13.287 1.00 96.75 89 GLN A O 1
ATOM 671 N N . GLY A 1 90 ? -11.157 3.286 11.202 1.00 95.50 90 GLY A N 1
ATOM 672 C CA . GLY A 1 90 ? -12.509 2.812 11.490 1.00 95.50 90 GLY A CA 1
ATOM 673 C C . GLY A 1 90 ? -12.541 1.373 11.997 1.00 95.50 90 GLY A C 1
ATOM 674 O O . GLY A 1 90 ? -13.197 1.102 13.000 1.00 95.50 90 GLY A O 1
ATOM 675 N N . ALA A 1 91 ? -11.773 0.468 11.380 1.00 96.06 91 ALA A N 1
ATOM 676 C CA . ALA A 1 91 ? -11.645 -0.915 11.840 1.00 96.06 91 ALA A CA 1
ATOM 677 C C . ALA A 1 91 ? -11.084 -0.998 13.265 1.00 96.06 91 ALA A C 1
ATOM 679 O O . ALA A 1 91 ? -11.635 -1.700 14.111 1.00 96.06 91 ALA A O 1
ATOM 680 N N . VAL A 1 92 ? -10.011 -0.256 13.551 1.00 96.00 92 VAL A N 1
ATOM 681 C CA . VAL A 1 92 ? -9.403 -0.208 14.887 1.00 96.00 92 VAL A CA 1
ATOM 682 C C . VAL A 1 92 ? -10.368 0.401 15.905 1.00 96.00 92 VAL A C 1
ATOM 684 O O . VAL A 1 92 ? -10.571 -0.189 16.963 1.00 96.00 92 VAL A O 1
ATOM 687 N N . ALA A 1 93 ? -11.016 1.523 15.583 1.00 95.50 93 ALA A N 1
ATOM 688 C CA . ALA A 1 93 ? -11.987 2.159 16.469 1.00 95.50 93 ALA A CA 1
ATOM 689 C C . ALA A 1 93 ? -13.162 1.226 16.795 1.00 95.50 93 ALA A C 1
ATOM 691 O O . ALA A 1 93 ? -13.493 1.051 17.967 1.00 95.50 93 ALA A O 1
ATO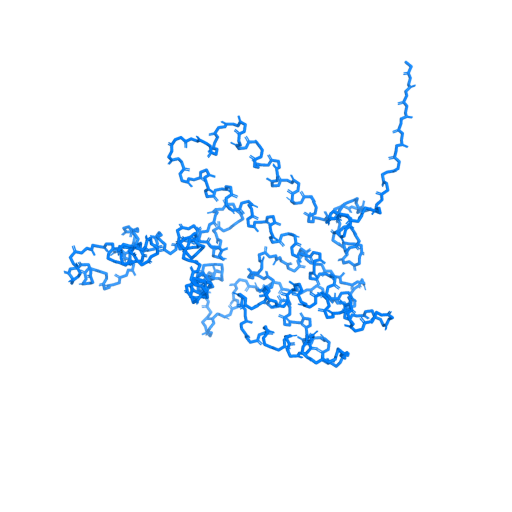M 692 N N . ALA A 1 94 ? -13.739 0.573 15.781 1.00 95.38 94 ALA A N 1
ATOM 693 C CA . ALA A 1 94 ? -14.854 -0.356 15.953 1.00 95.38 94 ALA A CA 1
ATOM 694 C C . ALA A 1 94 ? -14.484 -1.551 16.844 1.00 95.38 94 ALA A C 1
ATOM 696 O O . ALA A 1 94 ? -15.295 -1.972 17.660 1.00 95.38 94 ALA A O 1
ATOM 697 N N . MET A 1 95 ? -13.256 -2.072 16.738 1.00 94.75 95 MET A N 1
ATOM 698 C CA . MET A 1 95 ? -12.794 -3.157 17.610 1.00 94.75 95 MET A CA 1
ATOM 699 C C . MET A 1 95 ? -12.645 -2.728 19.086 1.00 94.75 95 MET A C 1
ATOM 701 O O . MET A 1 95 ? -12.799 -3.560 19.985 1.00 94.75 95 MET A O 1
ATOM 705 N N . TYR A 1 96 ? -12.347 -1.451 19.355 1.00 91.88 96 TYR A N 1
ATOM 706 C CA . TYR A 1 96 ? -12.185 -0.922 20.718 1.00 91.88 96 TYR A CA 1
ATOM 707 C C . TYR A 1 96 ? -13.470 -0.416 21.362 1.00 91.88 96 TYR A C 1
ATOM 709 O O . TYR A 1 96 ? -13.570 -0.400 22.591 1.00 91.88 96 TYR A O 1
ATOM 717 N N . GLU A 1 97 ? -14.439 0.041 20.584 1.00 90.62 97 GLU A N 1
ATOM 718 C CA . GLU A 1 97 ? -15.686 0.570 21.126 1.00 90.62 97 GLU A CA 1
ATOM 719 C C . GLU A 1 97 ? -16.524 -0.558 21.753 1.00 90.62 97 GLU A C 1
ATOM 721 O O . GLU A 1 97 ? -16.709 -1.618 21.165 1.00 90.62 97 GLU A O 1
ATOM 726 N N . GLU A 1 98 ? -16.961 -0.375 23.003 1.00 83.31 98 GLU A N 1
ATOM 727 C CA . GLU A 1 98 ? -17.727 -1.396 23.743 1.00 83.31 98 GLU A CA 1
ATOM 728 C C . GLU A 1 98 ? -19.177 -1.503 23.258 1.00 83.31 98 GLU A C 1
ATOM 730 O O . GLU A 1 98 ? -19.719 -2.602 23.191 1.00 83.31 98 GLU A O 1
ATOM 735 N N . ASP A 1 99 ? -19.768 -0.380 22.845 1.00 86.50 99 ASP A N 1
ATOM 736 C CA . ASP A 1 99 ? -21.173 -0.286 22.432 1.00 86.50 99 ASP A CA 1
ATOM 737 C C . ASP A 1 99 ? -21.377 -0.447 20.913 1.00 86.50 99 ASP A C 1
ATOM 739 O O . ASP A 1 99 ? -22.419 -0.073 20.369 1.00 86.50 99 ASP A O 1
ATOM 743 N N . VAL A 1 100 ? -20.379 -0.980 20.201 1.00 88.75 100 VAL A N 1
ATOM 744 C CA . VAL A 1 100 ? -20.455 -1.200 18.752 1.00 88.75 100 VAL A CA 1
ATOM 745 C C . VAL A 1 100 ? -20.897 -2.637 18.452 1.00 88.75 100 VAL A C 1
ATOM 747 O O . VAL A 1 100 ? -20.263 -3.581 18.926 1.00 88.75 100 VAL A O 1
ATOM 750 N N . PRO A 1 101 ? -21.956 -2.839 17.638 1.00 93.06 101 PRO A N 1
ATOM 751 C CA . PRO A 1 101 ? -22.385 -4.177 17.243 1.00 93.06 101 PRO A CA 1
ATOM 752 C C . PRO A 1 101 ? -21.275 -4.952 16.507 1.00 93.06 101 PRO A C 1
ATOM 754 O O . PRO A 1 101 ? -20.588 -4.360 15.663 1.00 93.06 101 PRO A O 1
ATOM 757 N N . PRO A 1 102 ? -21.123 -6.273 16.736 1.00 93.06 102 PRO A N 1
ATOM 758 C CA . PRO A 1 102 ? -20.162 -7.122 16.021 1.00 93.06 102 PRO A CA 1
ATOM 759 C C . PRO A 1 102 ? -20.225 -6.991 14.491 1.00 93.06 102 PRO A C 1
ATOM 761 O O . PRO A 1 102 ? -19.210 -7.096 13.802 1.00 93.06 102 PRO A O 1
ATOM 764 N N . GLU A 1 103 ? -21.406 -6.710 13.942 1.00 94.44 103 GLU A N 1
ATOM 765 C CA . GLU A 1 103 ? -21.636 -6.519 12.512 1.00 94.44 103 GLU A CA 1
ATOM 766 C C . GLU A 1 103 ? -20.907 -5.289 11.957 1.00 94.44 103 GLU A C 1
ATOM 768 O O . GLU A 1 103 ? -20.464 -5.306 10.809 1.00 94.44 103 GLU A O 1
ATOM 773 N N . VAL A 1 104 ? -20.737 -4.236 12.761 1.00 94.56 104 VAL A N 1
ATOM 774 C CA . VAL A 1 104 ? -19.989 -3.032 12.368 1.00 94.56 104 VAL A CA 1
ATOM 775 C C . VAL A 1 104 ? -18.492 -3.333 12.319 1.00 94.56 104 VAL A C 1
ATOM 777 O O . VAL A 1 104 ? -17.817 -2.922 11.374 1.00 94.56 104 VAL A O 1
ATOM 780 N N . VAL A 1 105 ? -17.973 -4.106 13.280 1.00 96.12 105 VAL A N 1
ATOM 781 C CA . VAL A 1 105 ? -16.580 -4.584 13.247 1.00 96.12 105 VAL A CA 1
ATOM 782 C C . VAL A 1 105 ? -16.346 -5.424 11.997 1.00 96.12 105 VAL A C 1
ATOM 784 O O . VAL A 1 105 ? -15.409 -5.166 11.240 1.00 96.12 105 VAL A O 1
ATOM 787 N N . ARG A 1 106 ? -17.253 -6.369 11.725 1.00 96.25 106 ARG A N 1
ATOM 788 C CA . ARG A 1 106 ? -17.213 -7.219 10.533 1.00 96.25 106 ARG A CA 1
ATOM 789 C C . ARG A 1 106 ? -17.269 -6.410 9.238 1.00 96.25 106 ARG A C 1
ATOM 791 O O . ARG A 1 106 ? -16.535 -6.714 8.303 1.00 96.25 106 ARG A O 1
ATOM 798 N N . MET A 1 107 ? -18.097 -5.367 9.175 1.00 95.44 107 MET A N 1
ATOM 799 C CA . MET A 1 107 ? -18.186 -4.468 8.020 1.00 95.44 107 MET A CA 1
ATOM 800 C C . MET A 1 107 ? -16.836 -3.799 7.723 1.00 95.44 107 MET A C 1
ATOM 802 O O . MET A 1 107 ? -16.365 -3.846 6.586 1.00 95.44 107 MET A O 1
ATOM 806 N N . TYR A 1 108 ? -16.183 -3.218 8.734 1.00 95.94 108 TYR A N 1
ATOM 807 C CA . TYR A 1 108 ? -14.850 -2.635 8.557 1.00 95.94 108 TYR A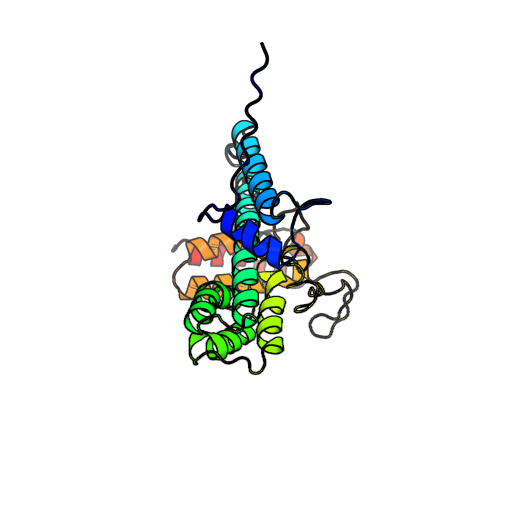 CA 1
ATOM 808 C C . TYR A 1 108 ? -13.794 -3.693 8.218 1.00 95.94 108 TYR A C 1
ATOM 810 O O . TYR A 1 108 ? -12.942 -3.463 7.357 1.00 95.94 108 TYR A O 1
ATOM 818 N N . ALA A 1 109 ? -13.869 -4.873 8.835 1.00 96.19 109 ALA A N 1
ATOM 819 C CA . ALA A 1 109 ? -12.975 -5.980 8.526 1.00 96.19 109 ALA A CA 1
ATOM 820 C C . ALA A 1 109 ? -13.107 -6.419 7.060 1.00 96.19 109 ALA A C 1
ATOM 822 O O . ALA A 1 109 ? -12.097 -6.575 6.381 1.00 96.19 109 ALA A O 1
ATOM 823 N N . MET A 1 110 ? -14.323 -6.524 6.521 1.00 95.75 110 MET A N 1
ATOM 824 C CA . MET A 1 110 ? -14.544 -6.836 5.105 1.00 95.75 110 MET A CA 1
ATOM 825 C C . MET A 1 110 ? -13.955 -5.784 4.158 1.00 95.75 110 MET A C 1
ATOM 827 O O . MET A 1 110 ? -13.547 -6.132 3.053 1.00 95.75 110 MET A O 1
ATOM 831 N N . ALA A 1 111 ? -13.868 -4.519 4.578 1.00 93.81 111 ALA A N 1
ATOM 832 C CA . ALA A 1 111 ? -13.206 -3.481 3.794 1.00 93.81 111 ALA A CA 1
ATOM 833 C C . ALA A 1 111 ? -11.671 -3.600 3.845 1.00 93.81 111 ALA A C 1
ATOM 835 O O . ALA A 1 111 ? -11.007 -3.401 2.830 1.00 93.81 111 ALA A O 1
ATOM 836 N N . VAL A 1 112 ? -11.097 -3.934 5.007 1.00 94.81 112 VAL A N 1
ATOM 837 C CA . VAL A 1 112 ? -9.643 -3.849 5.246 1.00 94.81 112 VAL A CA 1
ATOM 838 C C . VAL A 1 112 ? -8.905 -5.176 5.051 1.00 94.81 112 VAL A C 1
ATOM 840 O O . VAL A 1 112 ? -7.837 -5.209 4.440 1.00 94.81 112 VAL A O 1
ATOM 843 N N . VAL A 1 113 ? -9.458 -6.291 5.526 1.00 95.62 113 VAL A N 1
ATOM 844 C CA . VAL A 1 113 ? -8.798 -7.609 5.524 1.00 95.62 113 VAL A CA 1
ATOM 845 C C . VAL A 1 113 ? -8.443 -8.111 4.118 1.00 95.62 113 VAL A C 1
ATOM 847 O O . VAL A 1 113 ? -7.342 -8.650 3.959 1.00 95.62 113 VAL A O 1
ATOM 850 N N . PRO A 1 114 ? -9.264 -7.918 3.064 1.00 91.50 114 PRO A N 1
ATOM 851 C CA . PRO A 1 114 ? -8.856 -8.278 1.706 1.00 91.50 114 PRO A CA 1
ATOM 852 C C . PRO A 1 114 ? -7.614 -7.515 1.233 1.00 91.50 114 PRO A C 1
ATOM 854 O O . PRO A 1 114 ? -6.764 -8.089 0.551 1.00 91.50 114 PRO A O 1
ATOM 857 N N . MET A 1 115 ? -7.456 -6.251 1.645 1.00 89.69 115 MET A N 1
ATOM 858 C CA . MET A 1 115 ? -6.271 -5.453 1.314 1.00 89.69 115 MET A CA 1
ATOM 859 C C . MET A 1 115 ? -5.014 -6.012 1.994 1.00 89.69 115 MET A C 1
ATOM 861 O O . MET A 1 115 ? -3.951 -6.063 1.378 1.00 89.69 115 MET A O 1
ATOM 865 N N . VAL A 1 116 ? -5.141 -6.534 3.221 1.00 91.94 116 VAL A N 1
ATOM 866 C CA . VAL A 1 116 ? -4.050 -7.241 3.918 1.00 91.94 116 VAL A CA 1
ATOM 867 C C . VAL A 1 116 ? -3.634 -8.512 3.171 1.00 91.94 116 VAL A C 1
ATOM 869 O O . VAL A 1 116 ? -2.452 -8.852 3.161 1.00 91.94 116 VAL A O 1
ATOM 872 N N . GLY A 1 117 ? -4.560 -9.192 2.487 1.00 87.38 117 GLY A N 1
ATOM 873 C CA . GLY A 1 117 ? -4.278 -10.392 1.684 1.00 87.38 117 GLY A CA 1
ATOM 874 C C . GLY A 1 117 ? -3.263 -10.167 0.570 1.00 87.38 117 GLY A C 1
ATOM 875 O O . GLY A 1 117 ? -2.424 -11.033 0.318 1.00 87.38 117 GLY A O 1
ATOM 876 N N . ALA A 1 118 ? -3.273 -8.977 -0.034 1.00 80.62 118 ALA A N 1
ATOM 877 C CA . ALA A 1 118 ? -2.293 -8.583 -1.044 1.00 80.62 118 ALA A CA 1
ATOM 878 C C . ALA A 1 118 ? -0.883 -8.345 -0.469 1.00 80.62 118 ALA A C 1
ATOM 880 O O . ALA A 1 118 ? 0.078 -8.268 -1.234 1.00 80.62 118 ALA A O 1
ATOM 881 N N . CYS A 1 119 ? -0.765 -8.230 0.856 1.00 84.50 119 CYS A N 1
ATOM 882 C CA . CYS A 1 119 ? 0.460 -7.872 1.560 1.00 84.50 119 CYS A CA 1
ATOM 883 C C . CYS A 1 119 ? 1.048 -9.035 2.359 1.00 84.50 119 CYS A C 1
ATOM 885 O O . CYS A 1 119 ? 2.239 -9.325 2.276 1.00 84.50 119 CYS A O 1
ATOM 887 N N . ARG A 1 120 ? 0.221 -9.694 3.176 1.00 87.62 120 ARG A N 1
ATOM 888 C CA . ARG A 1 120 ? 0.644 -10.703 4.152 1.00 87.62 120 ARG A CA 1
ATOM 889 C C . ARG A 1 120 ? -0.408 -11.810 4.237 1.00 87.62 120 ARG A C 1
ATOM 891 O O . ARG A 1 120 ? -1.347 -11.693 5.024 1.00 87.62 120 ARG A O 1
ATOM 898 N N . PRO A 1 121 ? -0.241 -12.916 3.488 1.00 87.69 121 PRO A N 1
ATOM 899 C CA . PRO A 1 121 ? -1.212 -14.012 3.475 1.00 87.69 121 PRO A CA 1
ATOM 900 C C . PRO A 1 121 ? -1.506 -14.611 4.859 1.00 87.69 121 PRO A C 1
ATOM 902 O O . PRO A 1 121 ? -2.638 -15.000 5.130 1.00 87.69 121 PRO A O 1
ATOM 905 N N . SER A 1 122 ? -0.511 -14.658 5.754 1.00 89.31 122 SER A N 1
ATOM 906 C CA . SER A 1 122 ? -0.692 -15.151 7.126 1.00 89.31 122 SER A CA 1
ATOM 907 C C . SER A 1 122 ? -1.544 -14.214 7.986 1.00 89.31 122 SER A C 1
ATOM 909 O O . SER A 1 122 ? -2.460 -14.680 8.658 1.00 89.31 122 SER A O 1
ATOM 911 N N . ALA A 1 123 ? -1.278 -12.903 7.939 1.00 93.94 123 ALA A N 1
ATOM 912 C CA . ALA A 1 123 ? -2.064 -11.901 8.659 1.00 93.94 123 ALA A CA 1
ATOM 913 C C . ALA A 1 123 ? -3.495 -11.827 8.114 1.00 93.94 123 ALA A C 1
ATOM 915 O O . ALA A 1 123 ? -4.442 -11.757 8.888 1.00 93.94 123 ALA A O 1
ATOM 916 N N . HIS A 1 124 ? -3.652 -11.918 6.791 1.00 94.88 124 HIS A N 1
ATOM 917 C CA . HIS A 1 124 ? -4.957 -11.986 6.146 1.00 94.88 124 HIS A CA 1
ATOM 918 C C . HIS A 1 124 ? -5.787 -13.155 6.655 1.00 94.88 124 HIS A C 1
ATOM 920 O O . HIS A 1 124 ? -6.906 -12.932 7.093 1.00 94.88 124 HIS A O 1
ATOM 926 N N . LYS A 1 125 ? -5.226 -14.371 6.654 1.00 95.50 125 LYS A N 1
ATOM 927 C CA . LYS A 1 125 ? -5.938 -15.550 7.148 1.00 95.50 125 LYS A CA 1
ATOM 928 C C . LYS A 1 125 ? -6.363 -15.380 8.608 1.00 95.50 125 LYS A C 1
ATOM 930 O O . LYS A 1 125 ? -7.528 -15.553 8.923 1.00 95.50 125 LYS A O 1
ATOM 935 N N . TYR A 1 126 ? -5.439 -14.964 9.473 1.00 96.31 126 TYR A N 1
ATOM 936 C CA . TYR A 1 126 ? -5.739 -14.736 10.887 1.00 96.31 126 TYR A CA 1
ATOM 937 C C . TYR A 1 126 ? -6.861 -13.705 11.100 1.00 96.31 126 TYR A C 1
ATOM 939 O O . TYR A 1 126 ? -7.769 -13.925 11.899 1.00 96.31 126 TYR A O 1
ATOM 947 N N . LEU A 1 127 ? -6.821 -12.581 10.382 1.00 96.94 127 LEU A N 1
ATOM 948 C CA . LEU A 1 127 ? -7.846 -11.542 10.483 1.00 96.94 127 LEU A CA 1
ATOM 949 C C . LEU A 1 127 ? -9.174 -11.961 9.847 1.00 96.94 127 LEU A C 1
ATOM 951 O O . LEU A 1 127 ? -10.226 -11.564 10.331 1.00 96.94 127 LEU A O 1
ATOM 955 N N . GLN A 1 128 ? -9.139 -12.746 8.772 1.00 96.81 128 GLN A N 1
ATOM 956 C CA . GLN A 1 128 ? -10.335 -13.289 8.140 1.00 96.81 128 GLN A CA 1
ATOM 957 C C . GLN A 1 128 ? -11.064 -14.227 9.104 1.00 96.81 128 GLN A C 1
ATOM 959 O O . GLN A 1 128 ? -12.244 -14.008 9.375 1.00 96.81 128 GLN A O 1
ATOM 964 N N . ASP A 1 129 ? -10.338 -15.193 9.670 1.00 96.50 129 ASP A N 1
ATOM 965 C CA . ASP A 1 129 ? -10.883 -16.157 10.623 1.00 96.50 129 ASP A CA 1
ATOM 966 C C . ASP A 1 129 ? -11.519 -15.406 11.815 1.00 96.50 129 ASP A C 1
ATOM 968 O O . ASP A 1 129 ? -12.693 -15.595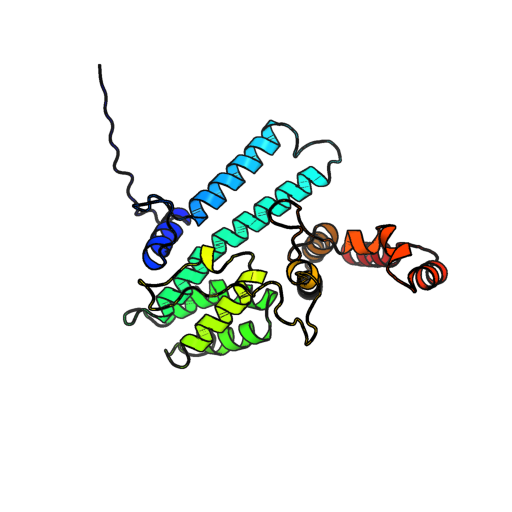 12.122 1.00 96.50 129 ASP A O 1
ATOM 972 N N . THR A 1 130 ? -10.786 -14.455 12.411 1.00 96.19 130 THR A N 1
ATOM 973 C CA . THR A 1 130 ? -11.167 -13.817 13.690 1.00 96.19 130 THR A CA 1
ATOM 974 C C . THR A 1 130 ? -12.063 -12.574 13.604 1.00 96.19 130 THR A C 1
ATOM 976 O O . THR A 1 130 ? -12.576 -12.136 14.635 1.00 96.19 130 THR A O 1
ATOM 979 N N . LEU A 1 131 ? -12.220 -11.950 12.430 1.00 96.56 131 LEU A N 1
ATOM 980 C CA . LEU A 1 131 ? -13.039 -10.735 12.261 1.00 96.56 131 LEU A CA 1
ATOM 981 C C . LEU A 1 131 ? -14.179 -10.887 11.244 1.00 96.56 131 LEU A C 1
ATOM 983 O O . LEU A 1 131 ? -15.055 -10.020 11.190 1.00 96.56 131 LEU A O 1
ATOM 987 N N . ILE A 1 132 ? -14.153 -11.919 10.393 1.00 96.56 132 ILE A N 1
ATOM 988 C CA . ILE A 1 132 ? -15.116 -12.080 9.294 1.00 96.56 132 ILE A CA 1
ATOM 989 C C . ILE A 1 132 ? -15.876 -13.396 9.383 1.00 96.56 132 ILE A C 1
ATOM 991 O O . ILE A 1 132 ? -17.102 -13.380 9.219 1.00 96.56 132 ILE A O 1
ATOM 995 N N . ASP A 1 133 ? -15.173 -14.507 9.567 1.00 95.94 133 ASP A N 1
ATOM 996 C CA . ASP A 1 133 ? -15.778 -15.837 9.501 1.00 95.94 133 ASP A CA 1
ATOM 997 C C . ASP A 1 133 ? -16.404 -16.232 10.846 1.00 95.94 133 ASP A C 1
ATOM 999 O O . ASP A 1 133 ? -17.501 -16.796 10.874 1.00 95.94 133 ASP A O 1
ATOM 1003 N N . GLU A 1 134 ? -15.764 -15.856 11.953 1.00 92.69 134 GLU A N 1
ATOM 1004 C CA . GLU A 1 134 ? -16.267 -16.060 13.312 1.00 92.69 134 GLU A CA 1
ATOM 1005 C C . GLU A 1 134 ? -16.987 -14.811 13.864 1.00 92.69 134 GLU A C 1
ATOM 1007 O O . GLU A 1 134 ? -16.715 -13.682 13.437 1.00 92.69 134 GLU A O 1
ATOM 1012 N N . PRO A 1 135 ? -17.932 -14.974 14.815 1.00 90.62 135 PRO A N 1
ATOM 1013 C CA . PRO A 1 135 ? -18.492 -13.849 15.555 1.00 90.62 135 PRO A CA 1
ATOM 1014 C C . PRO A 1 135 ? -17.383 -13.063 16.255 1.00 90.62 135 PRO A C 1
ATOM 1016 O O . PRO A 1 135 ? -16.557 -13.647 16.950 1.00 90.62 135 PRO A O 1
ATOM 1019 N N . TYR A 1 136 ? -17.382 -11.739 16.098 1.00 93.44 136 TYR A N 1
ATOM 1020 C CA . TYR A 1 136 ? -16.354 -10.910 16.715 1.00 93.44 136 TYR A CA 1
ATOM 1021 C C . TYR A 1 136 ? -16.403 -10.993 18.245 1.00 93.44 136 TYR A C 1
ATOM 1023 O O . TYR A 1 136 ? -17.428 -10.710 18.868 1.00 93.44 136 TYR A O 1
ATOM 1031 N N . ASP A 1 137 ? -15.246 -11.281 18.830 1.00 90.94 137 ASP A N 1
ATOM 1032 C CA . ASP A 1 137 ? -14.945 -11.094 20.242 1.00 90.94 137 ASP A CA 1
ATOM 1033 C C . ASP A 1 137 ? -13.729 -10.171 20.425 1.00 90.94 137 ASP A C 1
ATOM 1035 O O . ASP A 1 137 ? -12.944 -9.910 19.504 1.00 90.94 137 ASP A O 1
ATOM 1039 N N . ARG A 1 138 ? -13.538 -9.689 21.654 1.00 91.00 138 ARG A N 1
ATOM 1040 C CA . ARG A 1 138 ? -12.393 -8.840 22.018 1.00 91.00 138 ARG A CA 1
ATOM 1041 C C . ARG A 1 138 ? -11.157 -9.642 22.438 1.00 91.00 138 ARG A C 1
ATOM 1043 O O . ARG A 1 138 ? -10.155 -9.039 22.834 1.00 91.00 138 ARG A O 1
ATOM 1050 N N . GLU A 1 139 ? -11.183 -10.973 22.370 1.00 92.31 139 GLU A N 1
ATOM 1051 C CA . GLU A 1 139 ? -10.008 -11.779 22.691 1.00 92.31 139 GLU A CA 1
ATOM 1052 C C . GLU A 1 139 ? -8.886 -11.467 21.703 1.00 92.31 139 GLU A C 1
ATOM 1054 O O . GLU A 1 139 ? -9.107 -11.203 20.519 1.00 92.31 139 GLU A O 1
ATOM 1059 N N . HIS A 1 140 ? -7.649 -11.432 22.196 1.00 93.81 140 HIS A N 1
ATOM 1060 C CA . HIS A 1 140 ? -6.480 -11.135 21.368 1.00 93.81 140 HIS A CA 1
ATOM 1061 C C . HIS A 1 140 ? -6.581 -9.825 20.552 1.00 93.81 140 HIS A C 1
ATOM 1063 O O . HIS A 1 140 ? -5.935 -9.707 19.509 1.00 93.81 140 HIS A O 1
ATOM 1069 N N . LEU A 1 141 ? -7.332 -8.820 21.033 1.00 93.38 141 LEU A N 1
ATOM 1070 C CA . LEU A 1 141 ? -7.506 -7.514 20.377 1.00 93.38 141 LEU A CA 1
ATOM 1071 C C . LEU A 1 141 ? -6.171 -6.908 19.908 1.00 93.38 141 LEU A C 1
ATOM 1073 O O . LEU A 1 141 ? -6.004 -6.589 18.733 1.00 93.38 141 LEU A O 1
ATOM 1077 N N . ASN A 1 142 ? -5.170 -6.863 20.790 1.00 92.19 142 ASN A N 1
ATOM 1078 C CA . ASN A 1 142 ? -3.830 -6.364 20.456 1.00 92.19 142 ASN A CA 1
ATOM 1079 C C . ASN A 1 142 ? -3.158 -7.143 19.314 1.00 92.19 142 ASN A C 1
ATOM 1081 O O . ASN A 1 142 ? -2.440 -6.555 18.509 1.00 92.19 142 ASN A O 1
ATOM 1085 N N . SER A 1 143 ? -3.382 -8.454 19.220 1.00 94.94 143 SER A N 1
ATOM 1086 C CA . SER A 1 143 ? -2.857 -9.274 18.123 1.00 94.94 143 SER A CA 1
ATOM 1087 C C . SER A 1 143 ? -3.580 -8.978 16.806 1.00 94.94 143 SER A C 1
ATOM 1089 O O . SER A 1 143 ? -2.923 -8.899 15.770 1.00 94.94 143 SER A O 1
ATOM 1091 N N . LYS A 1 144 ? -4.905 -8.759 16.839 1.00 95.50 144 LYS A N 1
ATOM 1092 C CA . LYS A 1 144 ? -5.710 -8.330 15.677 1.00 95.50 144 LYS A CA 1
ATOM 1093 C C . LYS A 1 144 ? -5.207 -6.977 15.143 1.00 95.50 144 LYS A C 1
ATOM 1095 O O . LYS A 1 144 ? -4.927 -6.843 13.956 1.00 95.50 144 LYS A O 1
ATOM 1100 N N . ILE A 1 145 ? -4.960 -6.005 16.021 1.00 94.69 145 ILE A N 1
ATOM 1101 C CA . ILE A 1 145 ? -4.431 -4.685 15.629 1.00 94.69 145 ILE A CA 1
ATOM 1102 C C . ILE A 1 145 ? -3.011 -4.779 15.074 1.00 94.69 145 ILE A C 1
ATOM 1104 O O . ILE A 1 145 ? -2.727 -4.186 14.037 1.00 94.69 145 ILE A O 1
ATOM 1108 N N . ARG A 1 146 ? -2.121 -5.548 15.713 1.00 93.19 146 ARG A N 1
ATOM 1109 C CA . ARG A 1 146 ? -0.755 -5.749 15.200 1.00 93.19 146 ARG A CA 1
ATOM 1110 C C . ARG A 1 146 ? -0.755 -6.378 13.811 1.00 93.19 146 ARG A C 1
ATOM 1112 O O . ARG A 1 146 ? -0.002 -5.935 12.955 1.00 93.19 146 ARG A O 1
ATOM 1119 N N . ALA A 1 147 ? -1.632 -7.350 13.557 1.00 94.88 147 ALA A N 1
ATOM 1120 C CA . ALA A 1 147 ? -1.766 -7.956 12.235 1.00 94.88 147 ALA A CA 1
ATOM 1121 C C . ALA A 1 147 ? -2.212 -6.946 11.155 1.00 94.88 147 ALA A C 1
ATOM 1123 O O . ALA A 1 147 ? -1.791 -7.075 10.005 1.00 94.88 147 ALA A O 1
ATOM 1124 N N . LEU A 1 148 ? -3.010 -5.928 11.512 1.00 94.31 148 LEU A N 1
ATOM 1125 C CA . LEU A 1 148 ? -3.320 -4.799 10.623 1.00 94.31 148 LEU A CA 1
ATOM 1126 C C . LEU A 1 148 ? -2.105 -3.879 10.428 1.00 94.31 148 LEU A C 1
ATOM 1128 O O . LEU A 1 148 ? -1.742 -3.586 9.290 1.00 94.31 148 LEU A O 1
ATOM 1132 N N . GLN A 1 149 ? -1.460 -3.459 11.521 1.00 92.94 149 GLN A N 1
ATOM 1133 C CA . GLN A 1 149 ? -0.301 -2.553 11.508 1.00 92.94 149 GLN A CA 1
ATOM 1134 C C . GLN A 1 149 ? 0.869 -3.116 10.692 1.00 92.94 149 GLN A C 1
ATOM 1136 O O . GLN A 1 149 ? 1.497 -2.399 9.915 1.00 92.94 149 GLN A O 1
ATOM 1141 N N . ASP A 1 150 ? 1.093 -4.426 10.773 1.00 90.12 150 ASP A N 1
ATOM 1142 C CA . ASP A 1 150 ? 2.108 -5.151 10.007 1.00 90.12 150 ASP A CA 1
ATOM 1143 C C . ASP A 1 150 ? 1.935 -5.040 8.482 1.00 90.12 150 ASP A C 1
ATOM 1145 O O . ASP A 1 150 ? 2.876 -5.339 7.737 1.00 90.12 150 ASP A O 1
ATOM 1149 N N . ALA A 1 151 ? 0.748 -4.652 8.003 1.00 91.31 151 ALA A N 1
ATOM 1150 C CA . ALA A 1 151 ? 0.444 -4.473 6.588 1.00 91.31 151 ALA A CA 1
ATOM 1151 C C . ALA A 1 151 ? 0.592 -3.020 6.100 1.00 91.31 151 ALA A C 1
ATOM 1153 O O . ALA A 1 151 ? 0.651 -2.814 4.888 1.00 91.31 151 ALA A O 1
ATOM 1154 N N . TYR A 1 152 ? 0.696 -2.022 6.987 1.00 91.38 152 TYR A N 1
ATOM 1155 C CA . TYR A 1 152 ? 0.656 -0.591 6.627 1.00 91.38 152 TYR A CA 1
ATOM 1156 C C . TYR A 1 152 ? 1.697 -0.212 5.573 1.00 91.38 152 TYR A C 1
ATOM 1158 O O . TYR A 1 152 ? 1.360 0.356 4.533 1.00 91.38 152 TYR A O 1
ATOM 1166 N N . ALA A 1 153 ? 2.943 -0.648 5.770 1.00 86.94 153 ALA A N 1
ATOM 1167 C CA . ALA A 1 153 ? 4.036 -0.365 4.846 1.00 86.94 153 ALA A CA 1
ATOM 1168 C C . ALA A 1 153 ? 3.805 -0.913 3.422 1.00 86.94 153 ALA A C 1
ATOM 1170 O O . ALA A 1 153 ? 4.371 -0.374 2.470 1.00 86.94 153 ALA A O 1
ATOM 1171 N N . CYS A 1 154 ? 3.009 -1.979 3.273 1.00 85.75 154 CYS A N 1
ATOM 1172 C CA . CYS A 1 154 ? 2.596 -2.523 1.975 1.00 85.75 154 CYS A CA 1
ATOM 1173 C C . CYS A 1 154 ? 1.337 -1.831 1.430 1.00 85.75 154 CYS A C 1
ATOM 1175 O O . CYS A 1 154 ? 1.235 -1.600 0.230 1.00 85.75 154 CYS A O 1
ATOM 1177 N N . LEU A 1 155 ? 0.410 -1.426 2.304 1.00 89.38 155 LEU A N 1
ATOM 1178 C CA . LEU A 1 155 ? -0.737 -0.589 1.931 1.00 89.38 155 LEU A CA 1
ATOM 1179 C C . LEU A 1 155 ? -0.326 0.834 1.509 1.00 89.38 155 LEU A C 1
ATOM 1181 O O . LEU A 1 155 ? -1.138 1.567 0.949 1.00 89.38 155 LEU A O 1
ATOM 1185 N N . GLY A 1 156 ? 0.937 1.207 1.731 1.00 88.19 156 GLY A N 1
ATOM 1186 C CA . GLY A 1 156 ? 1.515 2.477 1.298 1.00 88.19 156 GLY A CA 1
ATOM 1187 C C . GLY A 1 156 ? 1.311 3.621 2.287 1.00 88.19 156 GLY A C 1
ATOM 1188 O O . GLY A 1 156 ? 1.447 4.777 1.891 1.00 88.19 156 GLY A O 1
ATOM 1189 N N . VAL A 1 157 ? 1.003 3.301 3.545 1.00 91.12 157 VAL A N 1
ATOM 1190 C CA . VAL A 1 157 ? 0.758 4.259 4.634 1.00 91.12 157 VAL A CA 1
ATOM 1191 C C . VAL A 1 157 ? 1.740 4.016 5.779 1.00 91.12 157 VAL A C 1
ATOM 1193 O O . VAL A 1 157 ? 2.228 2.897 5.954 1.00 91.12 157 VAL A O 1
ATOM 1196 N N . THR A 1 158 ? 2.056 5.057 6.541 1.00 92.00 158 THR A N 1
ATOM 1197 C CA . THR A 1 158 ? 2.946 4.972 7.708 1.00 92.00 158 THR A CA 1
ATOM 1198 C C . THR A 1 158 ? 2.161 4.872 9.010 1.00 92.00 158 THR A C 1
ATOM 1200 O O . THR A 1 158 ? 0.947 5.091 9.062 1.00 92.00 158 THR A O 1
ATOM 1203 N N . CYS A 1 159 ? 2.866 4.579 10.101 1.00 93.62 159 CYS A N 1
ATOM 1204 C CA . CYS A 1 159 ? 2.278 4.675 11.432 1.00 93.62 159 CYS A CA 1
ATOM 1205 C C . CYS A 1 159 ? 1.836 6.106 11.781 1.00 93.62 159 CYS A C 1
ATOM 1207 O O . CYS A 1 159 ? 0.809 6.274 12.437 1.00 93.62 159 CYS A O 1
ATOM 1209 N N . ASP A 1 160 ? 2.561 7.124 11.303 1.00 93.00 160 ASP A N 1
ATOM 1210 C CA . ASP A 1 160 ? 2.182 8.538 11.454 1.00 93.00 160 ASP A CA 1
ATOM 1211 C C . ASP A 1 160 ? 0.883 8.872 10.703 1.00 93.00 160 ASP A C 1
ATOM 1213 O O . ASP A 1 160 ? 0.071 9.657 11.193 1.00 93.00 160 ASP A O 1
ATOM 1217 N N . ASP A 1 161 ? 0.671 8.279 9.521 1.00 93.88 161 ASP A N 1
ATOM 1218 C CA . ASP A 1 161 ? -0.547 8.505 8.738 1.00 93.88 161 ASP A CA 1
ATOM 1219 C C . ASP A 1 161 ? -1.792 7.998 9.487 1.00 93.88 161 ASP A C 1
ATOM 1221 O O . ASP A 1 161 ? -2.843 8.636 9.431 1.00 93.88 161 ASP A O 1
ATOM 1225 N N . VAL A 1 162 ? -1.675 6.868 10.201 1.00 95.62 162 VAL A N 1
ATOM 1226 C CA . VAL A 1 162 ? -2.778 6.256 10.966 1.00 95.62 162 VAL A CA 1
ATOM 1227 C C . VAL A 1 162 ? -2.950 6.885 12.349 1.00 95.62 162 VAL A C 1
ATOM 1229 O O . VAL A 1 162 ? -4.087 7.063 12.783 1.00 95.62 162 VAL A O 1
ATOM 1232 N N . GLY A 1 163 ? -1.861 7.252 13.024 1.00 94.12 163 GLY A N 1
ATOM 1233 C CA . GLY A 1 163 ? -1.878 7.955 14.307 1.00 94.12 163 GLY A CA 1
ATOM 1234 C C . GLY A 1 163 ? -2.144 7.078 15.534 1.00 94.12 163 GLY A C 1
ATOM 1235 O O . GLY A 1 163 ? -1.928 5.865 15.530 1.00 94.12 163 GLY A O 1
ATOM 1236 N N . THR A 1 164 ? -2.590 7.726 16.612 1.00 93.50 164 THR A N 1
ATOM 1237 C CA . THR A 1 164 ? -2.778 7.133 17.947 1.00 93.50 164 THR A CA 1
ATOM 1238 C C . THR A 1 164 ? -4.250 7.176 18.322 1.00 93.50 164 THR A C 1
ATOM 1240 O O . THR A 1 164 ? -4.828 8.256 18.399 1.00 93.50 164 THR A O 1
ATOM 1243 N N . TYR A 1 165 ? -4.863 6.030 18.612 1.00 94.31 165 TYR A N 1
ATOM 1244 C CA . TYR A 1 165 ? -6.273 6.002 19.003 1.00 94.31 165 TYR A CA 1
ATOM 1245 C C . TYR A 1 165 ? -6.465 6.486 20.446 1.00 94.31 165 TYR A C 1
ATOM 1247 O O . TYR A 1 165 ? -5.760 6.006 21.338 1.00 94.31 165 TYR A O 1
ATOM 1255 N N . ARG A 1 166 ? -7.435 7.392 20.665 1.00 87.44 166 ARG A N 1
ATOM 1256 C CA . ARG A 1 166 ? -7.887 7.894 21.983 1.00 87.44 166 ARG A CA 1
ATOM 1257 C C . ARG A 1 166 ? -6.737 8.171 22.954 1.00 87.44 166 ARG A C 1
ATOM 1259 O O . ARG A 1 166 ? -6.593 7.496 23.969 1.00 87.44 166 ARG A O 1
ATOM 1266 N N . ASP A 1 167 ? -5.886 9.131 22.605 1.00 81.38 167 ASP A N 1
ATOM 1267 C CA . ASP A 1 167 ? -4.799 9.617 23.467 1.00 81.38 167 ASP A CA 1
ATOM 1268 C C . ASP A 1 167 ? -3.845 8.522 24.002 1.00 81.38 167 ASP A C 1
ATOM 1270 O O . ASP A 1 167 ? -3.186 8.708 25.025 1.00 81.38 167 ASP A O 1
ATOM 1274 N N . GLY A 1 168 ? -3.733 7.383 23.306 1.00 81.19 168 GLY A N 1
ATOM 1275 C CA . GLY A 1 168 ? -2.775 6.321 23.628 1.00 81.19 168 GLY A CA 1
ATOM 1276 C C . GLY A 1 168 ? -3.380 4.962 23.964 1.00 81.19 168 GLY A C 1
ATOM 1277 O O . GLY A 1 168 ? -2.612 4.037 24.225 1.00 81.19 168 GLY A O 1
ATOM 1278 N N . GLU A 1 169 ? -4.708 4.796 23.926 1.00 85.19 169 GLU A N 1
ATOM 1279 C CA . GLU A 1 169 ? -5.342 3.473 24.083 1.00 85.19 169 GLU A CA 1
ATOM 1280 C C . GLU A 1 169 ? -4.843 2.469 23.032 1.00 85.19 169 GLU A C 1
ATOM 1282 O O . GLU A 1 169 ? -4.579 1.306 23.352 1.00 85.19 169 GLU A O 1
ATOM 1287 N N . VAL A 1 170 ? -4.653 2.936 21.792 1.00 86.75 170 VAL A N 1
ATOM 1288 C CA . VAL A 1 170 ? -3.801 2.257 20.806 1.00 86.75 170 VAL A CA 1
ATOM 1289 C C . VAL A 1 170 ? -2.599 3.146 20.569 1.00 86.75 170 VAL A C 1
ATOM 1291 O O . VAL A 1 170 ? -2.754 4.176 19.903 1.00 86.75 170 VAL A O 1
ATOM 1294 N N . PRO A 1 171 ? -1.411 2.781 21.081 1.00 85.56 171 PRO A N 1
ATOM 1295 C CA . PRO A 1 171 ? -0.219 3.558 20.811 1.00 85.56 171 PRO A CA 1
ATOM 1296 C C . PRO A 1 171 ? 0.058 3.551 19.312 1.00 85.56 171 PRO A C 1
ATOM 1298 O O . PRO A 1 171 ? -0.194 2.556 18.619 1.00 85.56 171 PRO A O 1
ATOM 1301 N N . GLN A 1 172 ? 0.620 4.653 18.827 1.00 87.56 172 GLN A N 1
ATOM 1302 C CA . GLN A 1 172 ? 1.159 4.696 17.482 1.00 87.56 172 GLN A CA 1
ATOM 1303 C C . GLN A 1 172 ? 2.125 3.524 17.276 1.00 87.56 172 GLN A C 1
ATOM 1305 O O . GLN A 1 172 ? 2.979 3.250 18.126 1.00 87.56 172 GLN A O 1
ATOM 1310 N N . CYS A 1 173 ? 1.991 2.824 16.151 1.00 90.00 173 CYS A N 1
ATOM 1311 C CA . CYS A 1 173 ? 2.984 1.825 15.790 1.00 90.00 173 CYS A CA 1
ATOM 1312 C C . CYS A 1 173 ? 4.326 2.490 15.449 1.00 90.00 173 CYS A C 1
ATOM 1314 O O . CYS A 1 173 ? 4.415 3.702 15.249 1.00 90.00 173 CYS A O 1
ATOM 1316 N N . ALA A 1 174 ? 5.381 1.684 15.388 1.00 87.62 174 ALA A N 1
ATOM 1317 C CA . ALA A 1 174 ? 6.681 2.133 14.920 1.00 87.62 174 ALA A CA 1
ATOM 1318 C C . ALA A 1 174 ? 6.942 1.548 13.534 1.00 87.62 174 ALA A C 1
ATOM 1320 O O . ALA A 1 174 ? 6.890 0.328 13.354 1.00 87.62 174 ALA A O 1
ATOM 1321 N N . ASP A 1 175 ? 7.268 2.412 12.575 1.00 82.25 175 ASP A N 1
ATOM 1322 C CA . ASP A 1 175 ? 7.847 1.960 11.318 1.00 82.25 175 ASP A CA 1
ATOM 1323 C C . ASP A 1 175 ? 9.208 1.304 11.598 1.00 82.25 175 ASP A C 1
ATOM 1325 O O . ASP A 1 175 ? 9.952 1.697 12.502 1.00 82.25 175 ASP A O 1
ATOM 1329 N N . ALA A 1 176 ? 9.534 0.258 10.843 1.00 80.38 176 ALA A N 1
ATOM 1330 C CA . ALA A 1 176 ? 10.728 -0.530 11.111 1.00 80.38 176 ALA A CA 1
ATOM 1331 C C . ALA A 1 176 ? 12.012 0.331 10.926 1.00 80.38 176 ALA A C 1
ATOM 1333 O O . ALA A 1 176 ? 12.136 1.029 9.917 1.00 80.38 176 ALA A O 1
ATOM 1334 N N . PRO A 1 177 ? 13.016 0.273 11.827 1.00 82.12 177 PRO A N 1
ATOM 1335 C CA . PRO A 1 177 ? 14.196 1.158 11.793 1.00 82.12 177 PRO A CA 1
ATOM 1336 C C . PRO A 1 177 ? 15.235 0.709 10.751 1.00 82.12 177 PRO A C 1
ATOM 1338 O O . PRO A 1 177 ? 15.516 -0.478 10.739 1.00 82.12 177 PRO A O 1
ATOM 1341 N N . PRO A 1 178 ? 15.800 1.561 9.878 1.00 79.06 178 PRO A N 1
ATOM 1342 C CA . PRO A 1 178 ? 16.588 1.190 8.679 1.00 79.06 178 PRO A CA 1
ATOM 1343 C C . PRO A 1 178 ? 17.548 -0.018 8.748 1.00 79.06 178 PRO A C 1
ATOM 1345 O O . PRO A 1 178 ? 17.772 -0.685 7.741 1.00 79.06 178 PRO A O 1
ATOM 1348 N N . ASP A 1 179 ? 18.109 -0.296 9.920 1.00 81.00 179 ASP A N 1
ATOM 1349 C CA . ASP A 1 179 ? 19.102 -1.320 10.243 1.00 81.00 179 ASP A CA 1
ATOM 1350 C C . ASP A 1 179 ? 18.535 -2.658 10.766 1.00 81.00 179 ASP A C 1
ATOM 1352 O O . ASP A 1 179 ? 19.302 -3.600 10.980 1.00 81.00 179 ASP A O 1
ATOM 1356 N N . LEU A 1 180 ? 17.216 -2.791 10.967 1.00 83.31 180 LEU A N 1
ATOM 1357 C CA . LEU A 1 180 ? 16.627 -4.057 11.430 1.00 83.31 180 LEU A CA 1
ATOM 1358 C C . LEU A 1 180 ? 16.970 -5.189 10.446 1.00 83.31 180 LEU A C 1
ATOM 1360 O O . LEU A 1 180 ? 16.716 -5.039 9.243 1.00 83.31 180 LEU A O 1
ATOM 1364 N N . PRO A 1 181 ? 17.441 -6.349 10.938 1.00 86.75 181 PRO A N 1
ATOM 1365 C CA . PRO A 1 181 ? 17.731 -7.486 10.084 1.00 86.75 181 PRO A CA 1
ATOM 1366 C C . PRO A 1 181 ? 16.534 -7.892 9.223 1.00 86.75 181 PRO A C 1
ATOM 1368 O O . PRO A 1 181 ? 15.428 -8.110 9.722 1.00 86.75 181 PRO A O 1
ATOM 1371 N N . LEU A 1 182 ? 16.776 -8.046 7.924 1.00 84.06 182 LEU A N 1
ATOM 1372 C CA . LEU A 1 182 ? 15.800 -8.525 6.957 1.00 84.06 182 LEU A CA 1
ATOM 1373 C C . LEU A 1 182 ? 16.159 -9.961 6.571 1.00 84.06 182 LEU A C 1
ATOM 1375 O O . LEU A 1 182 ? 17.269 -10.228 6.115 1.00 84.06 182 LEU A O 1
ATOM 1379 N N . ALA A 1 183 ? 15.239 -10.902 6.799 1.00 84.06 183 ALA A N 1
ATOM 1380 C CA . ALA A 1 183 ? 15.462 -12.336 6.570 1.00 84.06 183 ALA A CA 1
ATOM 1381 C C . ALA A 1 183 ? 16.737 -12.894 7.250 1.00 84.06 183 ALA A C 1
ATOM 1383 O O . ALA A 1 183 ? 17.404 -13.775 6.716 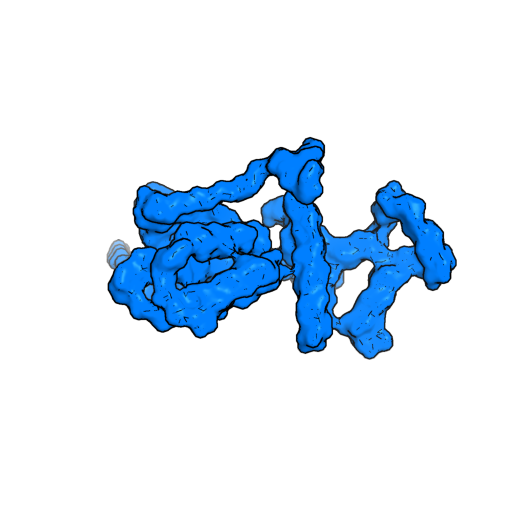1.00 84.06 183 ALA A O 1
ATOM 1384 N N . GLY A 1 184 ? 17.085 -12.373 8.433 1.00 85.31 184 GLY A N 1
ATOM 1385 C CA . GLY A 1 184 ? 18.278 -12.781 9.186 1.00 85.31 184 GLY A CA 1
ATOM 1386 C C . GLY A 1 184 ? 19.577 -12.079 8.776 1.00 85.31 184 GLY A C 1
ATOM 1387 O O . GLY A 1 184 ? 20.608 -12.324 9.396 1.00 85.31 184 GLY A O 1
ATOM 1388 N N . TYR A 1 185 ? 19.537 -11.176 7.793 1.00 83.00 185 TYR A N 1
ATOM 1389 C CA . TYR A 1 185 ? 20.692 -10.399 7.349 1.00 83.00 185 TYR A CA 1
ATOM 1390 C C . TYR A 1 185 ? 20.575 -8.947 7.807 1.00 83.00 185 TYR A C 1
ATOM 1392 O O . TYR A 1 185 ? 19.581 -8.286 7.520 1.00 83.00 185 TYR A O 1
ATOM 1400 N N . ALA A 1 186 ? 21.599 -8.441 8.497 1.00 87.00 186 ALA A N 1
ATOM 1401 C CA . ALA A 1 186 ? 21.726 -7.018 8.798 1.00 87.00 186 ALA A CA 1
ATOM 1402 C C . ALA A 1 186 ? 22.264 -6.294 7.550 1.00 87.00 186 ALA A C 1
ATOM 1404 O O . ALA A 1 186 ? 23.397 -6.569 7.138 1.00 87.00 186 ALA A O 1
ATOM 1405 N N . PRO A 1 187 ? 21.471 -5.430 6.897 1.00 84.69 187 PRO A N 1
ATOM 1406 C CA . PRO A 1 187 ? 21.909 -4.784 5.673 1.00 84.69 187 PRO A CA 1
ATOM 1407 C C . PRO A 1 187 ? 22.847 -3.604 5.978 1.00 84.69 187 PRO A C 1
ATOM 1409 O O . PRO A 1 187 ? 22.753 -2.966 7.023 1.00 84.69 187 PRO A O 1
ATOM 1412 N N . ALA A 1 188 ? 23.757 -3.290 5.050 1.00 85.69 188 ALA A N 1
ATOM 1413 C CA . ALA A 1 188 ? 24.663 -2.138 5.178 1.00 85.69 188 ALA A CA 1
ATOM 1414 C C . ALA A 1 188 ? 23.963 -0.783 4.938 1.00 85.69 188 ALA A C 1
ATOM 1416 O O . ALA A 1 188 ? 24.504 0.272 5.265 1.00 85.69 188 ALA A O 1
ATOM 1417 N N . SER A 1 189 ? 22.776 -0.811 4.335 1.00 87.06 189 SER A N 1
ATOM 1418 C CA . SER A 1 189 ? 21.908 0.332 4.057 1.00 87.06 189 SER A CA 1
ATOM 1419 C C . SER A 1 189 ? 20.444 -0.098 4.172 1.00 87.06 189 SER A C 1
ATOM 1421 O O . SER A 1 189 ? 20.157 -1.292 4.221 1.00 87.06 189 SER A O 1
ATOM 1423 N N . ASP A 1 190 ? 19.500 0.846 4.199 1.00 86.00 190 ASP A N 1
ATOM 1424 C CA . ASP A 1 190 ? 18.079 0.485 4.205 1.00 86.00 190 ASP A CA 1
ATOM 1425 C C . ASP A 1 190 ? 17.681 -0.173 2.876 1.00 86.00 190 ASP A C 1
ATOM 1427 O O . ASP A 1 190 ? 17.612 0.475 1.825 1.00 86.00 190 ASP A O 1
ATOM 1431 N N . VAL A 1 191 ? 17.417 -1.478 2.927 1.00 88.00 191 VAL A N 1
ATOM 1432 C CA . VAL A 1 191 ? 16.999 -2.279 1.770 1.00 88.00 191 VAL A CA 1
ATOM 1433 C C . VAL A 1 191 ? 15.523 -2.660 1.805 1.00 88.00 191 VAL A C 1
ATOM 1435 O O . VAL A 1 191 ? 15.078 -3.430 0.957 1.00 88.00 191 VAL A O 1
ATOM 1438 N N . ARG A 1 192 ? 14.729 -2.132 2.738 1.00 85.81 192 ARG A N 1
ATOM 1439 C CA . ARG A 1 192 ? 13.326 -2.551 2.873 1.00 85.81 192 ARG A CA 1
ATOM 1440 C C . ARG A 1 192 ? 12.453 -2.077 1.741 1.00 85.81 192 ARG A C 1
ATOM 1442 O O . ARG A 1 192 ? 11.638 -2.826 1.220 1.00 85.81 192 ARG A O 1
ATOM 1449 N N . GLU A 1 193 ? 12.621 -0.824 1.349 1.00 88.00 193 GLU A N 1
ATOM 1450 C CA . GLU A 1 193 ? 11.853 -0.292 0.237 1.00 88.00 193 GLU A CA 1
ATOM 1451 C C . GLU A 1 193 ? 12.177 -1.019 -1.080 1.00 88.00 193 GLU A C 1
ATOM 1453 O O . GLU A 1 193 ? 11.242 -1.422 -1.768 1.00 88.00 193 GLU A O 1
ATOM 1458 N N . PRO A 1 194 ? 13.452 -1.278 -1.450 1.00 89.50 194 PRO A N 1
ATOM 1459 C CA . PRO A 1 194 ? 13.734 -2.132 -2.601 1.00 89.50 194 PRO A CA 1
ATOM 1460 C C . PRO A 1 194 ? 13.301 -3.593 -2.420 1.00 89.50 194 PRO A C 1
ATOM 1462 O O . PRO A 1 194 ? 12.949 -4.213 -3.422 1.00 89.50 194 PRO A O 1
ATOM 1465 N N . SER A 1 195 ? 13.304 -4.153 -1.202 1.00 89.75 195 SER A N 1
ATOM 1466 C CA . SER A 1 195 ? 12.939 -5.562 -0.999 1.00 89.75 195 SER A CA 1
ATOM 1467 C C . SER A 1 195 ? 11.475 -5.849 -1.313 1.00 89.75 195 SER A C 1
ATOM 1469 O O . SER A 1 195 ? 11.185 -6.954 -1.748 1.00 89.75 195 SER A O 1
ATOM 1471 N N . LYS A 1 196 ? 10.590 -4.846 -1.194 1.00 90.62 196 LYS A N 1
ATOM 1472 C CA . LYS A 1 196 ? 9.156 -4.921 -1.537 1.00 90.62 196 LYS A CA 1
ATOM 1473 C C . LYS A 1 196 ? 8.863 -5.270 -3.006 1.00 90.62 196 LYS A C 1
ATOM 1475 O O . LYS A 1 196 ? 7.702 -5.349 -3.395 1.00 90.62 196 LYS A O 1
ATOM 1480 N N . ILE A 1 197 ? 9.878 -5.455 -3.853 1.00 92.56 197 ILE A N 1
ATOM 1481 C CA . ILE A 1 197 ? 9.699 -5.951 -5.226 1.00 92.56 197 ILE A CA 1
ATOM 1482 C C . ILE A 1 197 ? 9.105 -7.373 -5.244 1.00 92.56 197 ILE A C 1
ATOM 1484 O O . ILE A 1 197 ? 8.442 -7.767 -6.201 1.00 92.56 197 ILE A O 1
ATOM 1488 N N . ASP A 1 198 ? 9.297 -8.138 -4.169 1.00 91.44 198 ASP A N 1
ATOM 1489 C CA . ASP A 1 198 ? 8.666 -9.441 -3.965 1.00 91.44 198 ASP A CA 1
ATOM 1490 C C . ASP A 1 198 ? 7.129 -9.355 -3.880 1.00 91.44 198 ASP A C 1
ATOM 1492 O O . ASP A 1 198 ? 6.430 -10.233 -4.393 1.00 91.44 198 ASP A O 1
ATOM 1496 N N . LEU A 1 199 ? 6.592 -8.270 -3.317 1.00 91.44 199 LEU A N 1
ATOM 1497 C CA . LEU A 1 199 ? 5.157 -7.989 -3.266 1.00 91.44 199 LEU A CA 1
ATOM 1498 C C . LEU A 1 199 ? 4.578 -7.708 -4.657 1.00 91.44 199 LEU A C 1
ATOM 1500 O O . LEU A 1 199 ? 3.463 -8.146 -4.943 1.00 91.44 199 LEU A O 1
ATOM 1504 N N . ASP A 1 200 ? 5.335 -7.059 -5.550 1.00 93.81 200 ASP A N 1
ATOM 1505 C CA . ASP A 1 200 ? 4.926 -6.889 -6.953 1.00 93.81 200 ASP A CA 1
ATOM 1506 C C . ASP A 1 200 ? 4.769 -8.265 -7.625 1.00 93.81 200 ASP A C 1
ATOM 1508 O O . ASP A 1 200 ? 3.756 -8.530 -8.276 1.00 93.81 200 ASP A O 1
ATOM 1512 N N . LEU A 1 201 ? 5.709 -9.192 -7.394 1.00 92.56 201 LEU A N 1
ATOM 1513 C CA . LEU A 1 201 ? 5.625 -10.563 -7.910 1.00 92.56 201 LEU A CA 1
ATOM 1514 C C . LEU A 1 201 ? 4.442 -11.344 -7.312 1.00 92.56 201 LEU A C 1
ATOM 1516 O O . LEU A 1 201 ? 3.750 -12.072 -8.032 1.00 92.56 201 LEU A O 1
ATOM 1520 N N . LEU A 1 202 ? 4.184 -11.196 -6.008 1.00 90.75 202 LEU A N 1
ATOM 1521 C CA . LEU A 1 202 ? 3.031 -11.806 -5.342 1.00 90.75 202 LEU A CA 1
ATOM 1522 C C . LEU A 1 202 ? 1.710 -11.322 -5.958 1.00 90.75 202 LEU A C 1
ATOM 1524 O O . LEU A 1 202 ? 0.833 -12.139 -6.251 1.00 90.75 202 LEU A O 1
ATOM 1528 N N . GLN A 1 203 ? 1.580 -10.015 -6.188 1.00 91.19 203 GLN A N 1
ATOM 1529 C CA . GLN A 1 203 ? 0.384 -9.415 -6.776 1.00 91.19 203 GLN A CA 1
ATOM 1530 C C . GLN A 1 203 ? 0.207 -9.824 -8.242 1.00 91.19 203 GLN A C 1
ATOM 1532 O O . GLN A 1 203 ? -0.893 -10.221 -8.620 1.00 91.19 203 GLN A O 1
ATOM 1537 N N . ILE A 1 204 ? 1.279 -9.843 -9.041 1.00 92.88 204 ILE A N 1
ATOM 1538 C CA . ILE A 1 204 ? 1.255 -10.370 -10.417 1.00 92.88 204 ILE A CA 1
ATOM 1539 C C . ILE A 1 204 ? 0.771 -11.823 -10.426 1.00 92.88 204 ILE A C 1
ATOM 1541 O O . ILE A 1 204 ? -0.116 -12.173 -11.201 1.00 92.88 204 ILE A O 1
ATOM 1545 N N . LYS A 1 205 ? 1.288 -12.671 -9.526 1.00 92.06 205 LYS A N 1
ATOM 1546 C CA . LYS A 1 205 ? 0.853 -14.070 -9.399 1.00 92.06 205 LYS A CA 1
ATOM 1547 C C . LYS A 1 205 ? -0.630 -14.183 -9.044 1.00 92.06 205 LYS A C 1
ATOM 1549 O O . LYS A 1 205 ? -1.312 -15.063 -9.569 1.00 92.06 205 LYS A O 1
ATOM 1554 N N . ALA A 1 206 ? -1.127 -13.342 -8.138 1.00 90.19 206 ALA A N 1
ATOM 1555 C CA . ALA A 1 206 ? -2.537 -13.331 -7.758 1.00 90.19 206 ALA A CA 1
ATOM 1556 C C . ALA A 1 206 ? -3.432 -12.895 -8.929 1.00 90.19 206 ALA A C 1
ATOM 1558 O O . ALA A 1 206 ? -4.406 -13.577 -9.239 1.00 90.19 206 ALA A O 1
ATOM 1559 N N . LEU A 1 207 ? -3.062 -11.821 -9.628 1.00 92.19 207 LEU A N 1
ATOM 1560 C CA . LEU A 1 207 ? -3.797 -11.296 -10.779 1.00 92.19 207 LEU A CA 1
ATOM 1561 C C . LEU A 1 207 ? -3.805 -12.278 -11.954 1.00 92.19 207 LEU A C 1
ATOM 1563 O O . LEU A 1 207 ? -4.861 -12.521 -12.532 1.00 92.19 207 LEU A O 1
ATOM 1567 N N . ALA A 1 208 ? -2.673 -12.922 -12.245 1.00 91.44 208 ALA A N 1
ATOM 1568 C CA . ALA A 1 208 ? -2.583 -13.950 -13.279 1.00 91.44 208 ALA A CA 1
ATOM 1569 C C . ALA A 1 208 ? -3.514 -15.143 -12.993 1.00 91.44 208 ALA A C 1
ATOM 1571 O O . ALA A 1 208 ? -4.171 -15.642 -13.901 1.00 91.44 208 ALA A O 1
ATOM 1572 N N . LYS A 1 209 ? -3.644 -15.571 -11.727 1.00 91.62 209 LYS A N 1
ATOM 1573 C CA . LYS A 1 209 ? -4.604 -16.622 -11.335 1.00 91.62 209 LYS A CA 1
ATOM 1574 C C . LYS A 1 209 ? -6.066 -16.214 -11.529 1.00 91.62 209 LYS A C 1
ATOM 1576 O O . LYS A 1 209 ? -6.908 -17.086 -11.713 1.00 91.62 209 LYS A O 1
ATOM 1581 N N . LEU A 1 210 ? -6.357 -14.917 -11.459 1.00 92.00 210 LEU A N 1
ATOM 1582 C CA . LEU A 1 210 ? -7.685 -14.351 -11.694 1.00 92.00 210 LEU A CA 1
ATOM 1583 C C . LEU A 1 210 ? -7.936 -14.024 -13.176 1.00 92.00 210 LEU A C 1
ATOM 1585 O O . LEU A 1 210 ? -9.008 -13.528 -13.507 1.00 92.00 210 LEU A O 1
ATOM 1589 N N . GLY A 1 211 ? -6.962 -14.263 -14.063 1.00 92.12 211 GLY A N 1
ATOM 1590 C CA . GLY A 1 211 ? -7.035 -13.870 -15.473 1.00 92.12 211 GLY A CA 1
ATOM 1591 C C . GLY A 1 211 ? -6.938 -12.357 -15.709 1.00 92.12 211 GLY A C 1
ATOM 1592 O O . GLY A 1 211 ? -7.206 -11.891 -16.811 1.00 92.12 211 GLY A O 1
ATOM 1593 N N . ALA A 1 212 ? -6.552 -11.576 -14.696 1.00 93.25 212 ALA A N 1
ATOM 1594 C CA . ALA A 1 212 ? -6.443 -10.120 -14.762 1.00 93.25 212 ALA A CA 1
ATOM 1595 C C . ALA A 1 212 ? -5.070 -9.682 -15.311 1.00 93.25 212 ALA A C 1
ATOM 1597 O O . ALA A 1 212 ? -4.299 -9.001 -14.626 1.00 93.25 212 ALA A O 1
ATOM 1598 N N . TYR A 1 213 ? -4.743 -10.108 -16.534 1.00 92.44 213 TYR A N 1
ATOM 1599 C CA . TYR A 1 213 ? -3.420 -9.905 -17.134 1.00 92.44 213 TYR A CA 1
ATOM 1600 C C . TYR A 1 213 ? -3.076 -8.433 -17.388 1.00 92.44 213 TYR A C 1
ATOM 1602 O O . TYR A 1 213 ? -1.934 -8.056 -17.150 1.00 92.44 213 TYR A O 1
ATOM 1610 N N . ASP A 1 214 ? -4.048 -7.579 -17.726 1.00 91.69 214 ASP A N 1
ATOM 1611 C CA . ASP A 1 214 ? -3.815 -6.134 -17.898 1.00 91.69 214 ASP A CA 1
ATOM 1612 C C . ASP A 1 214 ? -3.288 -5.476 -16.613 1.00 91.69 214 ASP A C 1
ATOM 1614 O O . ASP A 1 214 ? -2.343 -4.686 -16.624 1.00 91.69 214 ASP A O 1
ATOM 1618 N N . LEU A 1 215 ? -3.867 -5.839 -15.464 1.00 91.56 215 LEU A N 1
ATOM 1619 C CA . LEU A 1 215 ? -3.419 -5.343 -14.162 1.00 91.56 215 LEU A CA 1
ATOM 1620 C C . LEU A 1 215 ? -2.066 -5.946 -13.770 1.00 91.56 215 LEU A C 1
ATOM 1622 O O . LEU A 1 215 ? -1.235 -5.263 -13.171 1.00 91.56 215 LEU A O 1
ATOM 1626 N N . ALA A 1 216 ? -1.828 -7.216 -14.110 1.00 93.56 216 ALA A N 1
ATOM 1627 C CA . ALA A 1 216 ? -0.535 -7.855 -13.890 1.00 93.56 216 ALA A CA 1
ATOM 1628 C C . ALA A 1 216 ? 0.568 -7.162 -14.709 1.00 93.56 216 ALA A C 1
ATOM 1630 O O . ALA A 1 216 ? 1.639 -6.869 -14.174 1.00 93.56 216 ALA A O 1
ATOM 1631 N N . HIS A 1 217 ? 0.280 -6.824 -15.968 1.00 93.38 217 HIS A N 1
ATOM 1632 C CA . HIS A 1 217 ? 1.171 -6.068 -16.844 1.00 93.38 217 HIS A CA 1
ATOM 1633 C C . HIS A 1 217 ? 1.437 -4.666 -16.312 1.00 93.38 217 HIS A C 1
ATOM 1635 O O . HIS A 1 217 ? 2.582 -4.209 -16.309 1.00 93.38 217 HIS A O 1
ATOM 1641 N N . LEU A 1 218 ? 0.415 -4.000 -15.772 1.00 91.62 218 LEU A N 1
ATOM 1642 C CA . LEU A 1 218 ? 0.569 -2.688 -15.155 1.00 91.62 218 LEU A CA 1
ATOM 1643 C C . LEU A 1 218 ? 1.576 -2.718 -13.994 1.00 91.62 218 LEU A C 1
ATOM 1645 O O . LEU A 1 218 ? 2.478 -1.883 -13.951 1.00 91.62 218 LEU A O 1
ATOM 1649 N N . ILE A 1 219 ? 1.480 -3.709 -13.100 1.00 93.00 219 ILE A N 1
ATOM 1650 C CA . ILE A 1 219 ? 2.436 -3.879 -11.991 1.00 93.00 219 ILE A CA 1
ATOM 1651 C C . ILE A 1 219 ? 3.825 -4.263 -12.518 1.00 93.00 219 ILE A C 1
ATOM 1653 O O . ILE A 1 219 ? 4.823 -3.711 -12.064 1.00 93.00 219 ILE A O 1
ATOM 1657 N N . TYR A 1 220 ? 3.914 -5.159 -13.503 1.00 94.31 220 TYR A N 1
ATOM 1658 C CA . TYR A 1 220 ? 5.190 -5.543 -14.116 1.00 94.31 220 TYR A CA 1
ATOM 1659 C C . TYR A 1 220 ? 5.935 -4.339 -14.720 1.00 94.31 220 TYR A C 1
ATOM 1661 O O . TYR A 1 220 ? 7.132 -4.140 -14.475 1.00 94.31 220 TYR A O 1
ATOM 1669 N N . SER A 1 221 ? 5.208 -3.523 -15.485 1.00 92.12 221 SER A N 1
ATOM 1670 C CA . SER A 1 221 ? 5.744 -2.402 -16.255 1.00 92.12 221 SER A CA 1
ATOM 1671 C C . SER A 1 221 ? 6.001 -1.153 -15.415 1.00 92.12 221 SER A C 1
ATOM 1673 O O . SER A 1 221 ? 6.989 -0.462 -15.662 1.00 92.12 221 SER A O 1
ATOM 1675 N N . ARG A 1 222 ? 5.157 -0.866 -14.415 1.00 91.50 222 ARG A N 1
ATOM 1676 C CA . ARG A 1 222 ? 5.213 0.385 -13.635 1.00 91.50 222 ARG A CA 1
ATOM 1677 C C . ARG A 1 222 ? 5.594 0.210 -12.171 1.00 91.50 222 ARG A C 1
ATOM 1679 O O . ARG A 1 222 ? 5.930 1.205 -11.534 1.00 91.50 222 ARG A O 1
ATOM 1686 N N . GLY A 1 223 ? 5.632 -1.022 -11.667 1.00 92.44 223 GLY A N 1
ATOM 1687 C CA . GLY A 1 223 ? 5.857 -1.329 -10.253 1.00 92.44 223 GLY A CA 1
ATOM 1688 C C . GLY A 1 223 ? 4.662 -0.945 -9.378 1.00 92.44 223 GLY A C 1
ATOM 1689 O O . GLY A 1 223 ? 3.687 -0.355 -9.853 1.00 92.44 223 GLY A O 1
ATOM 1690 N N . ARG A 1 224 ? 4.711 -1.281 -8.086 1.00 90.88 224 ARG A N 1
ATOM 1691 C CA . ARG A 1 224 ? 3.689 -0.818 -7.127 1.00 90.88 224 ARG A CA 1
ATOM 1692 C C . ARG A 1 224 ? 4.160 -0.700 -5.685 1.00 90.88 224 ARG A C 1
ATOM 1694 O O . ARG A 1 224 ? 3.728 0.212 -4.989 1.00 90.88 224 ARG A O 1
ATOM 1701 N N . ASN A 1 225 ? 5.002 -1.610 -5.215 1.00 90.88 225 ASN A N 1
ATOM 1702 C CA . ASN A 1 225 ? 5.329 -1.688 -3.791 1.00 90.88 225 ASN A CA 1
ATOM 1703 C C . ASN A 1 225 ? 6.738 -1.150 -3.480 1.00 90.88 225 ASN A C 1
ATOM 1705 O O . ASN A 1 225 ? 6.956 -0.581 -2.415 1.00 90.88 225 ASN A O 1
ATOM 1709 N N . ALA A 1 226 ? 7.696 -1.269 -4.408 1.00 91.75 226 ALA A N 1
ATOM 1710 C CA . ALA A 1 226 ? 9.096 -0.909 -4.165 1.00 91.75 226 ALA A CA 1
ATOM 1711 C C . ALA A 1 226 ? 9.437 0.548 -4.537 1.00 91.75 226 ALA A C 1
ATOM 1713 O O . ALA A 1 226 ? 9.996 0.811 -5.607 1.00 91.75 226 ALA A O 1
ATOM 1714 N N . ARG A 1 227 ? 9.139 1.523 -3.669 1.00 88.38 227 ARG A N 1
ATOM 1715 C CA . ARG A 1 227 ? 9.327 2.957 -3.978 1.00 88.38 227 ARG A CA 1
ATOM 1716 C C . ARG A 1 227 ? 10.793 3.392 -4.054 1.00 88.38 227 ARG A C 1
ATOM 1718 O O . ARG A 1 227 ? 11.661 2.964 -3.293 1.00 88.38 227 ARG A O 1
ATOM 1725 N N . ARG A 1 228 ? 11.091 4.338 -4.939 1.00 85.50 228 ARG A N 1
ATOM 1726 C CA . ARG A 1 228 ? 12.381 5.043 -5.020 1.00 85.50 228 ARG A CA 1
ATOM 1727 C C . ARG A 1 228 ? 12.298 6.352 -4.226 1.00 85.50 228 ARG A C 1
ATOM 1729 O O . ARG A 1 228 ? 12.434 7.442 -4.771 1.00 85.50 228 ARG A O 1
ATOM 1736 N N . GLY A 1 229 ? 12.030 6.237 -2.926 1.00 73.50 229 GLY A N 1
ATOM 1737 C CA . GLY A 1 229 ? 11.750 7.388 -2.064 1.00 73.50 229 GLY A CA 1
ATOM 1738 C C . GLY A 1 229 ? 10.368 8.003 -2.320 1.00 73.50 229 GLY A C 1
ATOM 1739 O O . GLY A 1 229 ? 9.518 7.411 -2.986 1.00 73.50 229 GLY A O 1
ATOM 1740 N N . ARG A 1 230 ? 10.126 9.201 -1.772 1.00 63.19 230 ARG A N 1
ATOM 1741 C CA . ARG A 1 230 ? 8.796 9.837 -1.805 1.00 63.19 230 ARG A CA 1
ATOM 1742 C C . ARG A 1 230 ? 8.376 10.289 -3.209 1.00 63.19 230 ARG A C 1
ATOM 1744 O O . ARG A 1 230 ? 7.193 10.239 -3.516 1.00 63.19 230 ARG A O 1
ATOM 1751 N N . THR A 1 231 ? 9.327 10.690 -4.055 1.00 64.75 231 THR A N 1
ATOM 1752 C CA . THR A 1 231 ? 9.066 11.293 -5.377 1.00 64.75 231 THR A CA 1
ATOM 1753 C C . THR A 1 231 ? 9.648 10.515 -6.561 1.00 64.75 231 THR A C 1
ATOM 1755 O O . THR A 1 231 ? 9.359 10.867 -7.697 1.00 64.75 231 THR A O 1
ATOM 1758 N N . GLY A 1 232 ? 10.449 9.466 -6.341 1.00 71.81 232 GLY A N 1
ATOM 1759 C CA . GLY A 1 232 ? 11.181 8.782 -7.419 1.00 71.81 232 GLY A CA 1
ATOM 1760 C C . GLY A 1 232 ? 10.417 7.672 -8.152 1.00 71.81 232 GLY A C 1
ATOM 1761 O O . GLY A 1 232 ? 11.043 6.904 -8.885 1.00 71.81 232 GLY A O 1
ATOM 1762 N N . GLY A 1 233 ? 9.105 7.538 -7.936 1.00 85.19 233 GLY A N 1
ATOM 1763 C CA . GLY A 1 233 ? 8.296 6.450 -8.490 1.00 85.19 233 GLY A CA 1
ATOM 1764 C C . GLY A 1 233 ? 8.626 5.083 -7.888 1.00 85.19 233 GLY A C 1
ATOM 1765 O O . GLY A 1 233 ? 9.059 4.979 -6.737 1.00 85.19 233 GLY A O 1
ATOM 1766 N N . TYR A 1 234 ? 8.428 4.025 -8.672 1.00 91.12 234 TYR A N 1
ATOM 1767 C CA . TYR A 1 234 ? 8.656 2.641 -8.256 1.00 91.12 234 TYR A CA 1
ATOM 1768 C C . TYR A 1 234 ? 9.837 2.008 -8.991 1.00 91.12 234 TYR A C 1
ATOM 1770 O O . TYR A 1 234 ? 10.191 2.383 -10.112 1.00 91.12 234 TYR A O 1
ATOM 1778 N N . ARG A 1 235 ? 10.452 1.015 -8.349 1.00 92.19 235 ARG A N 1
ATOM 1779 C CA . ARG A 1 235 ? 11.276 0.021 -9.038 1.00 92.19 235 ARG A CA 1
ATOM 1780 C C . ARG A 1 235 ? 10.349 -0.898 -9.822 1.00 92.19 235 ARG A C 1
ATOM 1782 O O . ARG A 1 235 ? 9.268 -1.230 -9.354 1.00 92.19 235 ARG A O 1
ATOM 1789 N N . LYS A 1 236 ? 10.783 -1.283 -11.018 1.00 92.69 236 LYS A N 1
ATOM 1790 C CA . LYS A 1 236 ? 9.949 -1.969 -12.007 1.00 92.69 236 LYS A CA 1
ATOM 1791 C C . LYS A 1 236 ? 10.615 -3.283 -12.375 1.00 92.69 236 LYS A C 1
ATOM 1793 O O . LYS A 1 236 ? 11.797 -3.279 -12.726 1.00 92.69 236 LYS A O 1
ATOM 1798 N N . LEU A 1 237 ? 9.866 -4.381 -12.353 1.00 94.25 237 LEU A N 1
ATOM 1799 C CA . LEU A 1 237 ? 10.362 -5.675 -12.831 1.00 94.25 237 LEU A CA 1
ATOM 1800 C C . LEU A 1 237 ? 10.760 -5.592 -14.309 1.00 94.25 237 LEU A C 1
ATOM 1802 O O . LEU A 1 237 ? 11.812 -6.100 -14.687 1.00 94.25 237 LEU A O 1
ATOM 1806 N N . ARG A 1 238 ? 9.994 -4.849 -15.116 1.00 93.81 238 ARG A N 1
ATOM 1807 C CA . ARG A 1 238 ? 10.337 -4.574 -16.513 1.00 93.81 238 ARG A CA 1
ATOM 1808 C C . ARG A 1 238 ? 11.690 -3.895 -16.685 1.00 93.81 238 ARG A C 1
ATOM 1810 O O . ARG A 1 238 ? 12.477 -4.291 -17.539 1.00 93.81 238 ARG A O 1
ATOM 1817 N N . TYR A 1 239 ? 12.005 -2.914 -15.838 1.00 92.19 239 TYR A N 1
ATOM 1818 C CA . TYR A 1 239 ? 13.320 -2.272 -15.862 1.00 92.19 239 TYR A CA 1
ATOM 1819 C C . TYR A 1 239 ? 14.431 -3.275 -15.522 1.00 92.19 239 TYR A C 1
ATOM 1821 O O . TYR A 1 239 ? 15.456 -3.295 -16.191 1.00 92.19 239 TYR A O 1
ATOM 1829 N N . MET A 1 240 ? 14.221 -4.154 -14.537 1.00 92.06 240 MET A N 1
ATOM 1830 C CA . MET A 1 240 ? 15.195 -5.203 -14.195 1.00 92.06 240 MET A CA 1
ATOM 1831 C C . MET A 1 240 ? 15.392 -6.221 -15.332 1.00 92.06 240 MET A C 1
ATOM 1833 O O . MET A 1 240 ? 16.495 -6.735 -15.500 1.00 92.06 240 MET A O 1
ATOM 1837 N N . ALA A 1 241 ? 14.345 -6.495 -16.115 1.00 92.88 241 ALA A N 1
ATOM 1838 C CA . ALA A 1 241 ? 14.385 -7.436 -17.232 1.00 92.88 241 ALA A CA 1
ATOM 1839 C C . ALA A 1 241 ? 15.035 -6.861 -18.504 1.00 92.88 241 ALA A C 1
ATOM 1841 O O . ALA A 1 241 ? 15.609 -7.623 -19.276 1.00 92.88 241 ALA A O 1
ATOM 1842 N N . THR A 1 242 ? 14.976 -5.538 -18.698 1.00 93.56 242 THR A N 1
ATOM 1843 C CA . THR A 1 242 ? 15.390 -4.864 -19.947 1.00 93.56 242 THR A CA 1
ATOM 1844 C C . THR A 1 242 ? 16.611 -3.949 -19.802 1.00 93.56 242 THR A C 1
ATOM 1846 O O . THR A 1 242 ? 17.315 -3.689 -20.778 1.00 93.56 242 THR A O 1
ATOM 1849 N N . SER A 1 243 ? 16.954 -3.501 -18.589 1.00 92.69 243 SER A N 1
ATOM 1850 C CA . SER A 1 243 ? 18.101 -2.611 -18.362 1.00 92.69 243 SER A CA 1
ATOM 1851 C C . SER A 1 243 ? 19.436 -3.303 -18.630 1.00 92.69 243 SER A C 1
ATOM 1853 O O . SER A 1 243 ? 19.664 -4.425 -18.175 1.00 92.69 243 SER A O 1
ATOM 1855 N N . LYS A 1 244 ? 20.357 -2.592 -19.291 1.00 91.12 244 LYS A N 1
ATOM 1856 C CA . LYS A 1 244 ? 21.753 -3.015 -19.493 1.00 91.12 244 LYS A CA 1
ATOM 1857 C C . LYS A 1 244 ? 22.563 -3.076 -18.201 1.00 91.12 244 LYS A C 1
ATOM 1859 O O . LYS A 1 244 ? 23.590 -3.741 -18.165 1.00 91.12 244 LYS A O 1
ATOM 1864 N N . GLU A 1 245 ? 22.100 -2.437 -17.125 1.00 89.81 245 GLU A N 1
ATOM 1865 C CA . GLU A 1 245 ? 22.746 -2.550 -15.812 1.00 89.81 245 GLU A CA 1
ATOM 1866 C C . GLU A 1 245 ? 22.801 -4.005 -15.330 1.00 89.81 245 GLU A C 1
ATOM 1868 O O . GLU A 1 245 ? 23.754 -4.390 -14.652 1.00 89.81 245 GLU A O 1
ATOM 1873 N N . ARG A 1 246 ? 21.829 -4.843 -15.725 1.00 89.38 246 ARG A N 1
ATOM 1874 C CA . ARG A 1 246 ? 21.811 -6.264 -15.355 1.00 89.38 246 ARG A CA 1
ATOM 1875 C C . ARG A 1 246 ? 23.011 -7.034 -15.905 1.00 89.38 246 ARG A C 1
ATOM 1877 O O . ARG A 1 246 ? 23.457 -7.963 -15.240 1.00 89.38 246 ARG A O 1
ATOM 1884 N N . ASP A 1 247 ? 23.565 -6.614 -17.044 1.00 87.06 247 ASP A N 1
ATOM 1885 C CA . ASP A 1 247 ? 24.749 -7.228 -17.658 1.00 87.06 247 ASP A CA 1
ATOM 1886 C C . ASP A 1 247 ? 25.973 -7.100 -16.725 1.00 87.06 247 ASP A C 1
ATOM 1888 O O . ASP A 1 247 ? 26.898 -7.907 -16.788 1.00 87.06 247 ASP A O 1
ATOM 1892 N N . LEU A 1 248 ? 25.966 -6.102 -15.828 1.00 86.81 248 LEU A N 1
ATOM 1893 C CA . LEU A 1 248 ? 27.023 -5.846 -14.847 1.00 86.81 248 LEU A CA 1
ATOM 1894 C C . LEU A 1 248 ? 26.778 -6.537 -13.499 1.00 86.81 248 LEU A C 1
ATOM 1896 O O . LEU A 1 248 ? 27.737 -6.838 -12.790 1.00 86.81 248 LEU A O 1
ATOM 1900 N N . VAL A 1 249 ? 25.513 -6.750 -13.117 1.00 87.31 249 VAL A N 1
ATOM 1901 C CA . VAL A 1 249 ? 25.147 -7.192 -11.755 1.00 87.31 249 VAL A CA 1
ATOM 1902 C C . VAL A 1 249 ? 24.595 -8.615 -11.674 1.00 87.31 249 VAL A C 1
ATOM 1904 O O . VAL A 1 249 ? 24.543 -9.168 -10.578 1.00 87.31 249 VAL A O 1
ATOM 1907 N N . VAL A 1 250 ? 24.199 -9.230 -12.794 1.00 88.00 250 VAL A N 1
ATOM 1908 C CA . VAL A 1 250 ? 23.699 -10.613 -12.853 1.00 88.00 250 VAL A CA 1
ATOM 1909 C C . VAL A 1 250 ? 24.782 -11.517 -13.455 1.00 88.00 250 VAL A C 1
ATOM 1911 O O . VAL A 1 250 ? 24.920 -11.565 -14.678 1.00 88.00 250 VAL A O 1
ATOM 1914 N N . PRO A 1 251 ? 25.518 -12.301 -12.639 1.00 89.62 251 PRO A N 1
ATOM 1915 C CA . PRO A 1 251 ? 26.706 -13.033 -13.094 1.00 89.62 251 PRO A CA 1
ATOM 1916 C C . PRO A 1 251 ? 26.470 -13.997 -14.261 1.00 89.62 251 PRO A C 1
ATOM 1918 O O . PRO A 1 251 ? 27.382 -14.278 -15.032 1.00 89.62 251 PRO A O 1
ATOM 1921 N N . PHE A 1 252 ? 25.248 -14.515 -14.395 1.00 89.88 252 PHE A N 1
ATOM 1922 C CA . PHE A 1 252 ? 24.906 -15.526 -15.394 1.00 89.88 252 PHE A CA 1
ATOM 1923 C C . PHE A 1 252 ? 24.091 -14.987 -16.571 1.00 89.88 252 PHE A C 1
ATOM 1925 O O . PHE A 1 252 ? 23.723 -15.768 -17.447 1.00 89.88 252 PHE A O 1
ATOM 1932 N N . HIS A 1 253 ? 23.801 -13.681 -16.630 1.00 92.00 253 HIS A N 1
ATOM 1933 C CA . HIS A 1 253 ? 22.892 -13.132 -17.644 1.00 92.00 253 HIS A CA 1
ATOM 1934 C C . HIS A 1 253 ? 23.355 -13.426 -19.076 1.00 92.00 253 HIS A C 1
ATOM 1936 O O . HIS A 1 253 ? 22.550 -13.900 -19.874 1.00 92.00 253 HIS A O 1
ATOM 1942 N N . GLY A 1 254 ? 24.650 -13.279 -19.376 1.00 92.06 254 GLY A N 1
ATOM 1943 C CA . GLY A 1 254 ? 25.196 -13.575 -20.706 1.00 92.06 254 GLY A CA 1
ATOM 1944 C C . GLY A 1 254 ? 24.978 -15.025 -21.165 1.00 92.06 254 GLY A C 1
ATOM 1945 O O . GLY A 1 254 ? 24.740 -15.267 -22.351 1.00 92.06 254 GLY A O 1
ATOM 1946 N N . HIS A 1 255 ? 24.984 -15.992 -20.237 1.00 93.06 255 HIS A N 1
ATOM 1947 C CA . HIS A 1 255 ? 24.688 -17.394 -20.552 1.00 93.06 255 HIS A CA 1
ATOM 1948 C C . HIS A 1 255 ? 23.216 -17.589 -20.923 1.00 93.06 255 HIS A C 1
ATOM 1950 O O . HIS A 1 255 ? 22.925 -18.247 -21.920 1.00 93.06 255 HIS A O 1
ATOM 1956 N N . PHE A 1 256 ? 22.294 -16.984 -20.167 1.00 93.19 256 PHE A N 1
ATOM 1957 C CA . PHE A 1 256 ? 20.862 -17.040 -20.474 1.00 93.19 256 PHE A CA 1
ATOM 1958 C C . PHE A 1 256 ? 20.534 -16.315 -21.782 1.00 93.19 256 PHE A C 1
ATOM 1960 O O . PHE A 1 256 ? 19.837 -16.873 -22.624 1.00 93.19 256 PHE A O 1
ATOM 1967 N N . ALA A 1 257 ? 21.096 -15.122 -21.994 1.00 93.56 257 ALA A N 1
ATOM 1968 C CA . ALA A 1 257 ? 20.938 -14.364 -23.233 1.00 93.56 257 ALA A CA 1
ATOM 1969 C C . ALA A 1 257 ? 21.383 -15.173 -24.461 1.00 93.56 257 ALA A C 1
ATOM 1971 O O . ALA A 1 257 ? 20.678 -15.220 -25.464 1.00 93.56 257 ALA A O 1
ATOM 1972 N N . SER A 1 258 ? 22.526 -15.861 -24.363 1.00 95.12 258 SER A N 1
ATOM 1973 C CA . SER A 1 258 ? 23.030 -16.718 -25.443 1.00 95.12 258 SER A CA 1
ATOM 1974 C C . SER A 1 258 ? 22.154 -17.953 -25.664 1.00 95.12 258 SER A C 1
ATOM 1976 O O . SER A 1 258 ? 21.918 -18.333 -26.805 1.00 95.12 258 SER A O 1
ATOM 1978 N N . TYR A 1 259 ? 21.664 -18.574 -24.585 1.00 95.31 259 TYR A N 1
ATOM 1979 C CA . TYR A 1 259 ? 20.796 -19.752 -24.654 1.00 95.31 259 TYR A CA 1
ATOM 1980 C C . TYR A 1 259 ? 19.455 -19.449 -25.334 1.00 95.31 259 TYR A C 1
ATOM 1982 O O . TYR A 1 259 ? 19.022 -20.210 -26.195 1.00 95.31 259 TYR A O 1
ATOM 1990 N N . TYR A 1 260 ? 18.813 -18.336 -24.970 1.00 95.25 260 TYR A N 1
ATOM 1991 C CA . TYR A 1 260 ? 17.533 -17.927 -25.552 1.00 95.25 260 TYR A CA 1
ATOM 1992 C C . TYR A 1 260 ? 17.678 -17.168 -26.880 1.00 95.25 260 TYR A C 1
ATOM 1994 O O . TYR A 1 260 ? 16.689 -16.991 -27.582 1.00 95.25 260 TYR A O 1
ATOM 2002 N N . GLY A 1 261 ? 18.887 -16.720 -27.235 1.00 95.75 261 GLY A N 1
ATOM 2003 C CA . GLY A 1 261 ? 19.124 -15.892 -28.423 1.00 95.75 261 GLY A CA 1
ATOM 2004 C C . GLY A 1 261 ? 18.576 -14.465 -28.307 1.00 95.75 261 GLY A C 1
ATOM 2005 O O . GLY A 1 261 ? 18.516 -13.756 -29.308 1.00 95.75 261 GLY A O 1
ATOM 2006 N N . ASP A 1 262 ? 18.190 -14.045 -27.100 1.00 94.50 262 ASP A N 1
ATOM 2007 C CA . ASP A 1 262 ? 17.609 -12.740 -26.803 1.00 94.50 262 ASP A CA 1
ATOM 2008 C C . ASP A 1 262 ? 18.133 -12.240 -25.442 1.00 94.50 262 ASP A C 1
ATOM 2010 O O . ASP A 1 262 ? 17.920 -12.899 -24.412 1.00 94.50 262 ASP A O 1
ATOM 2014 N N . PRO A 1 263 ? 18.833 -11.088 -25.383 1.00 92.88 263 PRO A N 1
ATOM 2015 C CA . PRO A 1 263 ? 19.238 -10.515 -24.108 1.00 92.88 263 PRO A CA 1
ATOM 2016 C C . PRO A 1 263 ? 18.042 -10.272 -23.184 1.00 92.88 263 PRO A C 1
ATOM 2018 O O . PRO A 1 263 ? 18.164 -10.557 -21.987 1.00 92.88 263 PRO A O 1
ATOM 2021 N N . ASP A 1 264 ? 16.908 -9.811 -23.713 1.00 94.94 264 ASP A N 1
ATOM 2022 C CA . ASP A 1 264 ? 15.693 -9.424 -22.988 1.00 94.94 264 ASP A CA 1
ATOM 2023 C C . ASP A 1 264 ? 14.659 -10.571 -22.917 1.00 94.94 264 ASP A C 1
ATOM 2025 O O . ASP A 1 264 ? 13.491 -10.335 -22.619 1.00 94.94 264 ASP A O 1
ATOM 2029 N N . HIS A 1 265 ? 15.093 -11.828 -23.104 1.00 93.06 265 HIS A N 1
ATOM 2030 C CA . HIS A 1 265 ? 14.240 -13.031 -23.137 1.00 93.06 265 HIS A CA 1
ATOM 2031 C C . HIS A 1 265 ? 13.167 -13.108 -22.035 1.00 93.06 265 HIS A C 1
ATOM 2033 O O . HIS A 1 265 ? 12.072 -13.617 -22.266 1.00 93.06 265 HIS A O 1
ATOM 2039 N N . ALA A 1 266 ? 13.472 -12.630 -20.824 1.00 92.19 266 ALA A N 1
ATOM 2040 C CA . ALA A 1 266 ? 12.530 -12.624 -19.710 1.00 92.19 266 ALA A CA 1
ATOM 2041 C C . ALA A 1 266 ? 11.387 -11.608 -19.899 1.00 92.19 266 ALA A C 1
ATOM 2043 O O . ALA A 1 266 ? 10.251 -11.919 -19.550 1.00 92.19 266 ALA A O 1
ATOM 2044 N N . ASP A 1 267 ? 11.669 -10.419 -20.447 1.00 94.94 267 ASP A N 1
ATOM 2045 C CA . ASP A 1 267 ? 10.642 -9.432 -20.821 1.00 94.94 267 ASP A CA 1
ATOM 2046 C C . ASP A 1 267 ? 9.817 -9.956 -21.995 1.00 94.94 267 ASP A C 1
ATOM 2048 O O . ASP A 1 267 ? 8.596 -10.022 -21.883 1.00 94.94 267 ASP A O 1
ATOM 2052 N N . ALA A 1 268 ? 10.472 -10.464 -23.045 1.00 94.19 268 ALA A N 1
ATOM 2053 C CA . ALA A 1 268 ? 9.795 -11.024 -24.213 1.00 94.19 268 ALA A CA 1
ATOM 2054 C C . ALA A 1 268 ? 8.798 -12.139 -23.841 1.00 94.19 268 ALA A C 1
ATOM 2056 O O . ALA A 1 268 ? 7.651 -12.126 -24.289 1.00 94.19 268 ALA A O 1
ATOM 2057 N N . ALA A 1 269 ? 9.199 -13.071 -22.970 1.00 91.50 269 ALA A N 1
ATOM 2058 C CA . ALA A 1 269 ? 8.323 -14.143 -22.502 1.00 91.50 269 ALA A CA 1
ATOM 2059 C C . ALA A 1 269 ? 7.122 -13.623 -21.690 1.00 91.50 269 ALA A C 1
ATOM 2061 O O . ALA A 1 269 ? 6.012 -14.140 -21.824 1.00 91.50 269 ALA A O 1
ATOM 2062 N N . LEU A 1 270 ? 7.321 -12.609 -20.840 1.00 90.62 270 LEU A N 1
ATOM 2063 C CA . LEU A 1 270 ? 6.242 -12.033 -20.033 1.00 90.62 270 LEU A CA 1
ATOM 2064 C C . LEU A 1 270 ? 5.276 -11.203 -20.881 1.00 90.62 270 LEU A C 1
ATOM 2066 O O . LEU A 1 270 ? 4.066 -11.347 -20.722 1.00 90.62 270 LEU A O 1
ATOM 2070 N N . GLU A 1 271 ? 5.788 -10.388 -21.801 1.00 90.94 271 GLU A N 1
ATOM 2071 C CA . GLU A 1 271 ? 4.980 -9.610 -22.744 1.00 90.94 271 GLU A CA 1
ATOM 2072 C C . GLU A 1 271 ? 4.134 -10.527 -23.636 1.00 90.94 271 GLU A C 1
ATOM 2074 O O . GLU A 1 271 ? 2.969 -10.227 -23.894 1.00 90.94 271 GLU A O 1
ATOM 2079 N N . GLN A 1 272 ? 4.672 -11.681 -24.046 1.00 89.00 272 GLN A N 1
ATOM 2080 C CA . GLN A 1 272 ? 3.917 -12.680 -24.797 1.00 89.00 272 GLN A CA 1
ATOM 2081 C C . GLN A 1 272 ? 2.722 -13.220 -23.990 1.00 89.00 272 GLN A C 1
ATOM 2083 O O . GLN A 1 272 ? 1.583 -13.208 -24.460 1.00 89.00 272 GLN A O 1
ATOM 2088 N N . VAL A 1 273 ? 2.968 -13.645 -22.746 1.00 86.25 273 VAL A N 1
ATOM 2089 C CA . VAL A 1 273 ? 1.928 -14.201 -21.865 1.00 86.25 273 VAL A CA 1
ATOM 2090 C C . VAL A 1 273 ? 0.870 -13.157 -21.506 1.00 86.25 273 VAL A C 1
ATOM 2092 O O . VAL A 1 273 ? -0.315 -13.479 -21.469 1.00 86.25 273 VAL A O 1
ATOM 2095 N N . MET A 1 274 ? 1.280 -11.921 -21.216 1.00 83.31 274 MET A N 1
ATOM 2096 C CA . MET A 1 274 ? 0.374 -10.883 -20.720 1.00 83.31 274 MET A CA 1
ATOM 2097 C C . MET A 1 274 ? -0.459 -10.228 -21.825 1.00 83.31 274 MET A C 1
ATOM 2099 O O . MET A 1 274 ? -1.599 -9.8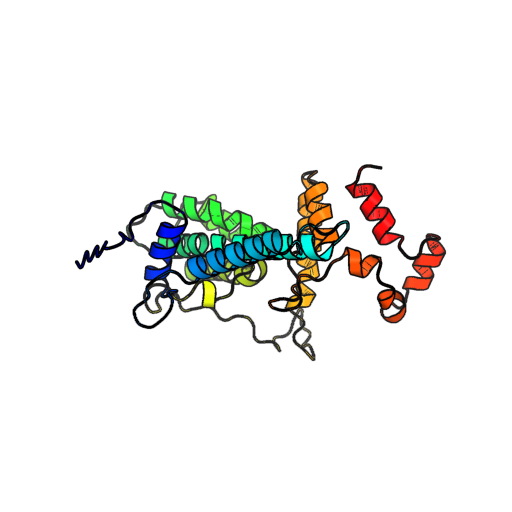61 -21.559 1.00 83.31 274 MET A O 1
ATOM 2103 N N . ASN A 1 275 ? 0.064 -10.128 -23.052 1.00 79.00 275 ASN A N 1
ATOM 2104 C CA . ASN A 1 275 ? -0.673 -9.568 -24.191 1.00 79.00 275 ASN A CA 1
ATOM 2105 C C . ASN A 1 275 ? -1.429 -10.630 -25.014 1.00 79.00 275 ASN A C 1
ATOM 2107 O O . ASN A 1 275 ? -2.092 -10.283 -25.991 1.00 79.00 275 ASN A O 1
ATOM 2111 N N . GLY A 1 276 ? -1.348 -11.911 -24.633 1.00 61.31 276 GLY A N 1
ATOM 2112 C CA . GLY A 1 276 ? -2.101 -12.998 -25.263 1.00 61.31 276 GLY A CA 1
ATOM 2113 C C . GLY A 1 276 ? -1.663 -13.337 -26.692 1.00 61.31 276 GLY A C 1
ATOM 2114 O O . GLY A 1 276 ? -2.522 -13.675 -27.508 1.00 61.31 276 GLY A O 1
ATOM 2115 N N . VAL A 1 277 ? -0.361 -13.230 -26.997 1.00 42.97 277 VAL A N 1
ATOM 2116 C CA . VAL A 1 277 ? 0.214 -13.540 -28.325 1.00 42.97 277 VAL A CA 1
ATOM 2117 C C . VAL A 1 277 ? 0.828 -14.936 -28.373 1.00 42.97 277 VAL A C 1
ATOM 2119 O O . VAL A 1 277 ? 1.594 -15.301 -27.458 1.00 42.97 277 VAL A O 1
#

Sequence (277 aa):
GNGDGGGSGGHDGYALFGFAEEMARKFGTHNGAGGRYANVNMQIKERYGEIREGFLSGEVCGTFDTDGADRLYQKLNEMTAYMTVPLVQGAVAAMYEEDVPPEVVRMYAMAVVPMVGACRPSAHKYLQDTLIDEPYDREHLNSKIRALQDAYACLGVTCDDVGTYRDGEVPQCADAPPDLPLAGYAPASDVREPSKIDLDLLQIKALAKLGAYDLAHLIYSRGRNARRGRTGGYRKLRYMATSKERDLVVPFHGHFASYYGDPDHADAALEQVMNGV

Foldseek 3Di:
DDDDDPDPDDLDDPDLQSLLQVLCVQFVQADDDPRDGGPLVVLLVVLVVVLVVCVVVCVLPPDPPPVSVLSNVQSVLLNQLSSCLSLLSQLLVLLPDPPHALVSNQVSLVVQLVLLCLAPVVLSVVSCVANHVDRHDNPPSVVNNVSSQVCSLQSVHALSSNHAGPVHPPHRDDDDDQQPDDPNHRDPTRCPLVVCQVSLVSVLVVCVVVVNLVVNVCCQAQNRRRDPPDRRGHDHVLCCLPPPVCVVVPPCLVVVCVVCVHSSVVVVVSCCVSVVD

Secondary structure (DSSP, 8-state):
----------S---SHHHHHHHHHHHHT-BSTTTT-SBHHHHHHHHHHHHHHHHHHTTSSSSTT-HHHHHHHHHHHHHHHHHHHHHHHHHHHHHHH-TTS-HHHHHHHHHHHHHHHHTT-HHHHHHHHIIIIISPP--TTHHHHHHHHHTTHHHHT--HHHH--BGGGTBPPP-PPPTTS-BTTB--SS--HHHHTHHHHHHHHHHHHHTT-HHHHHHHHHH-SS-BSTTTS-B--HHHHHH-TTHHHH-TTHHHHHHHHT-TTHHHHHHHHHHHT-

pLDDT: mean 86.09, std 13.85, range [29.7, 96.94]

Organism: Trieres chinensis (NCBI:txid1514140)

Radius of gyration: 22.03 Å; chains: 1; bounding box: 49×68×52 Å